Protein AF-A0A6U5EFV8-F1 (afdb_monomer_lite)

pLDDT: mean 75.98, std 18.88, range [32.81, 97.56]

Organism: NCBI:txid216773

Structure (mmCIF, N/CA/C/O backbone):
data_AF-A0A6U5EFV8-F1
#
_entry.id   AF-A0A6U5EFV8-F1
#
loop_
_atom_site.group_PDB
_atom_site.id
_atom_site.type_symbol
_atom_site.label_atom_id
_atom_site.label_alt_id
_atom_site.label_comp_id
_atom_site.label_asym_id
_atom_site.label_entity_id
_atom_site.label_seq_id
_atom_site.pdbx_PDB_ins_code
_atom_site.Cartn_x
_atom_site.Cartn_y
_atom_site.Cartn_z
_atom_site.occupancy
_atom_site.B_iso_or_equiv
_atom_site.auth_seq_id
_atom_site.auth_comp_id
_atom_site.auth_asym_id
_atom_site.auth_atom_id
_atom_site.pdbx_PDB_model_num
ATOM 1 N N . MET A 1 1 ? 5.619 -21.116 21.173 1.00 33.09 1 MET A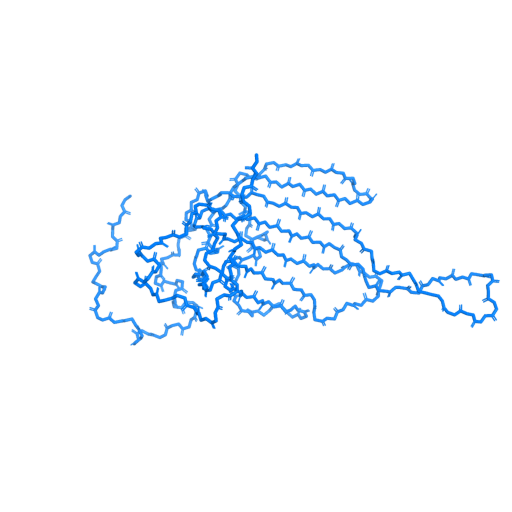 N 1
ATOM 2 C CA . MET A 1 1 ? 5.022 -22.194 20.357 1.00 33.09 1 MET A CA 1
ATOM 3 C C . MET A 1 1 ? 3.749 -21.614 19.759 1.00 33.09 1 MET A C 1
ATOM 5 O O . MET A 1 1 ? 2.784 -21.460 20.487 1.00 33.09 1 MET A O 1
ATOM 9 N N . PHE A 1 2 ? 3.786 -21.142 18.510 1.00 32.81 2 PHE A N 1
ATOM 10 C CA . PHE A 1 2 ? 2.617 -20.536 17.864 1.00 32.81 2 PHE A CA 1
ATOM 11 C C . PHE A 1 2 ? 1.781 -21.651 17.239 1.00 32.81 2 PHE A C 1
ATOM 13 O O . PHE A 1 2 ? 2.210 -22.288 16.276 1.00 32.81 2 PHE A O 1
ATOM 20 N N . THR A 1 3 ? 0.617 -21.931 17.814 1.00 34.28 3 THR A N 1
ATOM 21 C CA . THR A 1 3 ? -0.398 -22.784 17.198 1.00 34.28 3 THR A CA 1
ATOM 22 C C . THR A 1 3 ? -0.851 -22.114 15.907 1.00 34.28 3 THR A C 1
ATOM 24 O O . THR A 1 3 ? -1.510 -21.079 15.931 1.00 34.28 3 THR A O 1
ATOM 27 N N . ARG A 1 4 ? -0.477 -22.686 14.756 1.00 35.53 4 ARG A N 1
ATOM 28 C CA . ARG A 1 4 ? -1.094 -22.329 13.477 1.00 35.53 4 ARG A CA 1
ATOM 29 C C . ARG A 1 4 ? -2.556 -22.752 13.560 1.00 35.53 4 ARG A C 1
ATOM 31 O O . ARG A 1 4 ? -2.854 -23.937 13.437 1.00 35.53 4 ARG A O 1
ATOM 38 N N . HIS A 1 5 ? -3.456 -21.802 13.779 1.00 41.06 5 HIS A N 1
ATOM 39 C CA . HIS A 1 5 ? -4.860 -22.018 13.476 1.00 41.06 5 HIS A CA 1
ATOM 40 C C . HIS A 1 5 ? -4.947 -22.165 11.960 1.00 41.06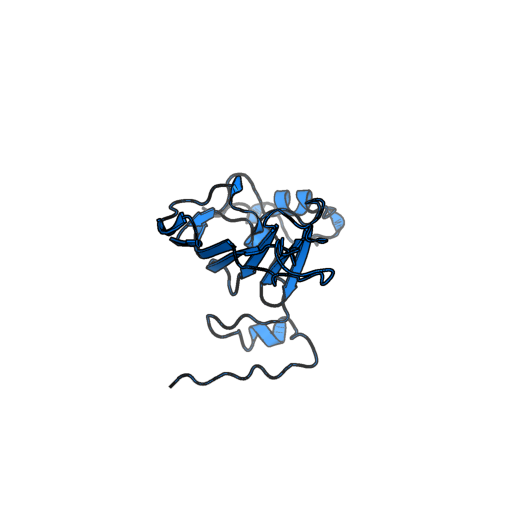 5 HIS A C 1
ATOM 42 O O . HIS A 1 5 ? -4.851 -21.193 11.217 1.00 41.06 5 HIS A O 1
ATOM 48 N N . SER A 1 6 ? -5.022 -23.406 11.484 1.00 44.69 6 SER A N 1
ATOM 49 C CA . SER A 1 6 ? -5.431 -23.659 10.115 1.00 44.69 6 SER A CA 1
ATOM 50 C C . SER A 1 6 ? -6.886 -23.220 10.029 1.00 44.69 6 SER A C 1
ATOM 52 O O . SER A 1 6 ? -7.779 -23.965 10.438 1.00 44.69 6 SER A O 1
ATOM 54 N N . GLU A 1 7 ? -7.145 -22.010 9.544 1.00 47.56 7 GLU A N 1
ATOM 55 C CA . GLU A 1 7 ? -8.461 -21.746 8.988 1.00 47.56 7 GLU A CA 1
ATOM 56 C C . GLU A 1 7 ? -8.624 -22.720 7.823 1.00 47.56 7 GLU A C 1
ATOM 58 O O . GLU A 1 7 ? -7.991 -22.603 6.772 1.00 47.56 7 GLU A O 1
ATOM 63 N N . ALA A 1 8 ? -9.400 -23.778 8.066 1.00 45.25 8 ALA A N 1
ATOM 64 C CA . ALA A 1 8 ? -9.843 -24.665 7.013 1.00 45.25 8 ALA A CA 1
ATOM 65 C C . ALA A 1 8 ? -10.495 -23.781 5.950 1.00 45.25 8 ALA A C 1
ATOM 67 O O . ALA A 1 8 ? -11.335 -22.952 6.299 1.00 45.25 8 ALA A O 1
ATOM 68 N N . LYS A 1 9 ? -10.100 -23.938 4.679 1.00 45.72 9 LYS A N 1
ATOM 69 C CA . LYS A 1 9 ? -10.820 -23.344 3.546 1.00 45.72 9 LYS A CA 1
ATOM 70 C C . LYS A 1 9 ? -12.289 -23.734 3.696 1.00 45.72 9 LYS A C 1
ATOM 72 O O . LYS A 1 9 ? -12.646 -24.880 3.428 1.00 45.72 9 LYS A O 1
ATOM 77 N N . ARG A 1 10 ? -13.111 -22.825 4.217 1.00 54.22 10 ARG A N 1
ATOM 78 C CA . ARG A 1 10 ? -14.531 -23.094 4.427 1.00 54.22 10 ARG A CA 1
ATOM 79 C C . ARG A 1 10 ? -15.209 -23.038 3.059 1.00 54.22 10 ARG A C 1
ATOM 81 O O . ARG A 1 10 ? -14.852 -22.172 2.260 1.00 54.22 10 ARG A O 1
ATOM 88 N N . PRO A 1 11 ? -16.129 -23.966 2.764 1.00 57.66 11 PRO A N 1
ATOM 89 C CA . PRO A 1 11 ? -16.814 -23.992 1.477 1.00 57.66 11 PRO A CA 1
ATOM 90 C C . PRO A 1 11 ? -17.760 -22.798 1.300 1.00 57.66 11 PRO A C 1
ATOM 92 O O . PRO A 1 11 ? -18.032 -22.418 0.166 1.00 57.66 11 PRO A O 1
ATOM 95 N N . GLU A 1 12 ? -18.226 -22.190 2.397 1.00 59.91 12 GLU A N 1
ATOM 96 C CA . GLU A 1 12 ? -19.224 -21.120 2.383 1.00 59.91 12 GLU A CA 1
ATOM 97 C C . GLU A 1 12 ? -18.903 -20.024 3.422 1.00 59.91 12 GLU A C 1
ATOM 99 O O . GLU A 1 12 ? -18.291 -20.323 4.458 1.00 59.91 12 GLU A O 1
ATOM 104 N N . PRO A 1 13 ? -19.305 -18.761 3.164 1.00 61.25 13 PRO A N 1
ATOM 105 C CA . PRO A 1 13 ? -19.260 -17.680 4.147 1.00 61.25 13 PRO A CA 1
ATOM 106 C C . PRO A 1 13 ? -20.074 -18.028 5.398 1.00 61.25 13 PRO A C 1
ATOM 108 O O . PRO A 1 13 ? -21.141 -18.632 5.298 1.00 61.25 13 PRO A O 1
ATOM 111 N N . LEU A 1 14 ? -19.616 -17.611 6.580 1.00 63.28 14 LEU A N 1
ATOM 112 C CA . LEU A 1 14 ? -20.444 -17.710 7.782 1.00 63.28 14 LEU A CA 1
ATOM 113 C C . LEU A 1 14 ? -21.629 -16.744 7.691 1.00 63.28 14 LEU A C 1
ATOM 115 O O . LEU A 1 14 ? -21.503 -15.619 7.203 1.00 63.28 14 LEU A O 1
ATOM 119 N N . THR A 1 15 ? -22.775 -17.173 8.214 1.00 62.81 15 THR A N 1
ATOM 120 C CA . THR A 1 15 ? -23.907 -16.276 8.447 1.00 62.81 15 THR A CA 1
ATOM 121 C C . THR A 1 15 ? -23.596 -15.311 9.589 1.00 62.81 15 THR A C 1
ATOM 123 O O . THR A 1 15 ? -22.719 -15.558 10.425 1.00 62.81 15 THR A O 1
ATOM 126 N N . SER A 1 16 ? -24.340 -14.206 9.653 1.00 58.12 16 SER A N 1
ATOM 127 C CA . SER A 1 16 ? -24.120 -13.176 10.667 1.00 58.12 16 SER A CA 1
ATOM 128 C C . SER A 1 16 ? -24.272 -13.682 12.100 1.00 58.12 16 SER A C 1
ATOM 130 O O . SER A 1 16 ? -23.497 -13.312 12.981 1.00 58.12 16 SER A O 1
ATOM 132 N N . GLU A 1 17 ? -25.242 -14.563 12.306 1.00 62.81 17 GLU A N 1
ATOM 133 C CA . GLU A 1 17 ? -25.573 -15.189 13.585 1.00 62.81 17 GLU A CA 1
ATOM 134 C C . GLU A 1 17 ? -24.495 -16.185 14.036 1.00 62.81 17 GLU A C 1
ATOM 136 O O . GLU A 1 17 ? -24.137 -16.223 15.214 1.00 62.81 17 GLU A O 1
ATOM 141 N N . ALA A 1 18 ? -23.929 -16.958 13.103 1.00 64.25 18 ALA A N 1
ATOM 142 C CA . ALA A 1 18 ? -22.898 -17.948 13.407 1.00 64.25 18 ALA A CA 1
ATOM 143 C C . ALA A 1 18 ? -21.571 -17.298 13.835 1.00 64.25 18 ALA A C 1
ATOM 145 O O . ALA A 1 18 ? -20.873 -17.828 14.699 1.00 64.25 18 ALA A O 1
ATOM 146 N N . GLU A 1 19 ? -21.235 -16.136 13.270 1.00 61.19 19 GLU A N 1
ATOM 147 C CA . GLU A 1 19 ? -20.078 -15.345 13.707 1.00 61.19 19 GLU A CA 1
ATOM 148 C C . GLU A 1 19 ? -20.307 -14.663 15.053 1.00 61.19 19 GLU A C 1
ATOM 150 O O . GLU A 1 19 ? -19.392 -14.627 15.867 1.00 61.19 19 GLU A O 1
ATOM 155 N N . ALA A 1 20 ? -21.516 -14.165 15.330 1.00 64.75 20 ALA A N 1
ATOM 156 C CA . ALA A 1 20 ? -21.827 -13.592 16.640 1.00 64.75 20 ALA A CA 1
ATOM 157 C C . ALA A 1 20 ? -21.705 -14.637 17.764 1.00 64.75 20 ALA A C 1
ATOM 159 O O . ALA A 1 20 ? -21.265 -14.318 18.867 1.00 64.75 20 ALA A O 1
ATOM 160 N N . ALA A 1 21 ? -22.047 -15.896 17.472 1.00 70.81 21 ALA A N 1
ATOM 161 C CA . ALA A 1 21 ? -21.907 -17.009 18.407 1.00 70.81 21 ALA A CA 1
ATOM 162 C C . ALA A 1 21 ? -20.446 -17.449 18.631 1.00 70.81 21 ALA A C 1
ATOM 164 O O . ALA A 1 21 ? -20.140 -18.055 19.658 1.00 70.81 21 ALA A O 1
ATOM 165 N N . SER A 1 22 ? -19.546 -17.168 17.685 1.00 67.06 22 SER A N 1
ATOM 166 C CA . SER A 1 22 ? -18.126 -17.521 17.767 1.00 67.06 22 SER A CA 1
ATOM 167 C C . SER A 1 22 ? -17.278 -16.471 17.042 1.00 67.06 22 SER A C 1
ATOM 169 O O . SER A 1 22 ? -16.795 -16.741 15.933 1.00 67.06 22 SER A O 1
ATOM 171 N N . PRO A 1 23 ? -17.090 -15.281 17.644 1.00 64.56 23 PRO A N 1
ATOM 172 C CA . PRO A 1 23 ? -16.361 -14.202 17.002 1.00 64.56 23 PRO A CA 1
ATOM 173 C C . PRO A 1 23 ? -14.912 -14.621 16.717 1.00 64.56 23 PRO A C 1
ATOM 175 O O . PRO A 1 23 ? -14.339 -15.424 17.465 1.00 64.56 23 PRO A O 1
ATOM 178 N N . PRO A 1 24 ? -14.307 -14.108 15.633 1.00 63.53 24 PRO A N 1
ATOM 179 C CA . PRO A 1 24 ? -12.884 -14.297 15.390 1.00 63.53 24 PRO A CA 1
ATOM 180 C C . PRO A 1 24 ? -12.057 -13.856 16.602 1.00 63.53 24 PRO A C 1
ATOM 182 O O . PRO A 1 24 ? -12.352 -12.845 17.239 1.00 63.53 24 PRO A O 1
ATOM 185 N N . ALA A 1 25 ? -10.996 -14.605 16.902 1.00 66.25 25 ALA A N 1
ATOM 186 C CA . ALA A 1 25 ? -9.987 -14.143 17.846 1.00 66.25 25 ALA A CA 1
ATOM 187 C C . ALA A 1 25 ? -9.315 -12.865 17.314 1.00 66.25 25 ALA A C 1
ATOM 189 O O . ALA A 1 25 ? -9.173 -12.699 16.102 1.00 66.25 25 ALA A O 1
ATOM 190 N N . GLU A 1 26 ? -8.877 -11.991 18.222 1.00 61.78 26 GLU A N 1
ATOM 191 C CA . GLU A 1 26 ? -8.149 -10.760 17.889 1.00 61.78 26 GLU A CA 1
ATOM 192 C C . GLU A 1 26 ? -6.995 -11.051 16.911 1.00 61.78 26 GLU A C 1
ATOM 194 O O . GLU A 1 26 ? -6.211 -11.986 17.113 1.00 61.78 26 GLU A O 1
ATOM 199 N N . GLY A 1 27 ? -6.912 -10.284 15.820 1.00 57.84 27 GLY A N 1
ATOM 200 C CA . GLY A 1 27 ? -5.914 -10.494 14.763 1.00 57.84 27 GLY A CA 1
ATOM 201 C C . GLY A 1 27 ? -6.175 -11.661 13.793 1.00 57.84 27 GLY A C 1
ATOM 202 O O . GLY A 1 27 ? -5.333 -11.910 12.927 1.00 57.84 27 GLY A O 1
ATOM 203 N N . ASN A 1 28 ? -7.310 -12.362 13.884 1.00 61.19 28 ASN A N 1
ATOM 204 C CA . ASN A 1 28 ? -7.729 -13.374 12.909 1.00 61.19 28 ASN A CA 1
ATOM 205 C C . ASN A 1 28 ? -8.980 -12.906 12.144 1.00 61.19 28 ASN A C 1
ATOM 207 O O . ASN A 1 28 ? -10.089 -13.266 12.535 1.00 61.19 28 ASN A O 1
ATOM 211 N N . PRO A 1 29 ? -8.851 -12.093 11.080 1.00 59.00 29 PRO A N 1
ATOM 212 C CA . PRO A 1 29 ? -10.015 -11.559 10.385 1.00 59.00 29 PRO A CA 1
ATOM 213 C C . PRO A 1 29 ? -10.869 -12.689 9.826 1.00 59.00 29 PRO A C 1
ATOM 215 O O . PRO A 1 29 ? -10.357 -13.618 9.203 1.00 59.00 29 PRO A O 1
ATOM 218 N N . THR A 1 30 ? -12.186 -12.589 9.981 1.00 58.12 30 THR A N 1
ATOM 219 C CA . THR A 1 30 ? -13.083 -13.536 9.324 1.00 58.12 30 THR A CA 1
ATOM 220 C C . THR A 1 30 ? -13.017 -13.291 7.822 1.00 58.12 30 THR A C 1
ATOM 222 O O . THR A 1 30 ? -13.570 -12.318 7.305 1.00 58.12 30 THR A O 1
ATOM 225 N N . PHE A 1 31 ? -12.298 -14.168 7.118 1.00 58.56 31 PHE A N 1
ATOM 226 C CA . PHE A 1 31 ? -11.846 -13.978 5.734 1.00 58.56 31 PHE A CA 1
ATOM 227 C C . PHE A 1 31 ? -12.980 -13.740 4.719 1.00 58.56 31 PHE A C 1
ATOM 229 O O . PHE A 1 31 ? -12.737 -13.337 3.584 1.00 58.56 31 PHE A O 1
ATOM 236 N N . PHE A 1 32 ? -14.231 -13.976 5.114 1.00 59.75 32 PHE A N 1
ATOM 237 C CA . PHE A 1 32 ? -15.395 -13.915 4.239 1.00 59.75 32 PHE A CA 1
ATOM 238 C C . PHE A 1 32 ? -16.186 -12.607 4.316 1.00 59.75 32 PHE A C 1
ATOM 240 O O . PHE A 1 32 ? -16.923 -12.318 3.372 1.00 59.75 32 PHE A O 1
ATOM 247 N N . ARG A 1 33 ? -16.044 -11.787 5.370 1.00 66.12 33 ARG A N 1
ATOM 248 C CA . ARG A 1 33 ? -16.797 -10.527 5.442 1.00 66.12 33 ARG A CA 1
ATOM 249 C C . ARG A 1 33 ? -16.050 -9.373 4.780 1.00 66.12 33 ARG A C 1
ATOM 251 O O . ARG A 1 33 ? -14.866 -9.164 5.063 1.00 66.12 33 ARG A O 1
ATOM 258 N N . PRO A 1 34 ? -16.722 -8.596 3.915 1.00 73.31 34 PRO A N 1
ATOM 259 C CA . PRO A 1 34 ? -16.181 -7.330 3.464 1.00 73.31 34 PRO A CA 1
ATOM 260 C C . PRO A 1 34 ? -16.183 -6.335 4.628 1.00 73.31 34 PRO A C 1
ATOM 262 O O . PRO A 1 34 ? -17.125 -6.278 5.417 1.00 73.31 34 PRO A O 1
ATOM 265 N N . VAL A 1 35 ? -15.142 -5.514 4.701 1.00 80.56 35 VAL A N 1
ATOM 266 C CA . VAL A 1 35 ? -15.113 -4.366 5.611 1.00 80.56 35 VAL A CA 1
ATOM 267 C C . VAL A 1 35 ? -15.939 -3.230 4.998 1.00 80.56 35 VAL A C 1
ATOM 269 O O . VAL A 1 35 ? -15.661 -2.847 3.851 1.00 80.56 35 VAL A O 1
ATOM 272 N N . PRO A 1 36 ? -16.922 -2.665 5.729 1.00 80.56 36 PRO A N 1
ATOM 273 C CA . PRO A 1 36 ? -17.732 -1.558 5.244 1.00 80.56 36 PRO A CA 1
ATOM 274 C C . PRO A 1 36 ? -16.882 -0.365 4.789 1.00 80.56 36 PRO A C 1
ATOM 276 O O . PRO A 1 36 ? -15.894 -0.035 5.449 1.00 80.56 36 PRO A O 1
ATOM 279 N N . PRO A 1 37 ? -17.252 0.342 3.704 1.00 79.88 37 PRO A N 1
ATOM 280 C CA . PRO A 1 37 ? -16.400 1.386 3.143 1.00 79.88 37 PRO A CA 1
ATOM 281 C C . PRO A 1 37 ? -16.005 2.509 4.120 1.00 79.88 37 PRO A C 1
ATOM 283 O O . PRO A 1 37 ? -14.900 3.027 3.994 1.00 79.88 37 PRO A O 1
ATOM 286 N N . PHE A 1 38 ? -16.839 2.841 5.112 1.00 81.75 38 PHE A N 1
ATOM 287 C CA . PHE A 1 38 ? -16.559 3.903 6.089 1.00 81.75 38 PHE A CA 1
ATOM 288 C C . PHE A 1 38 ? -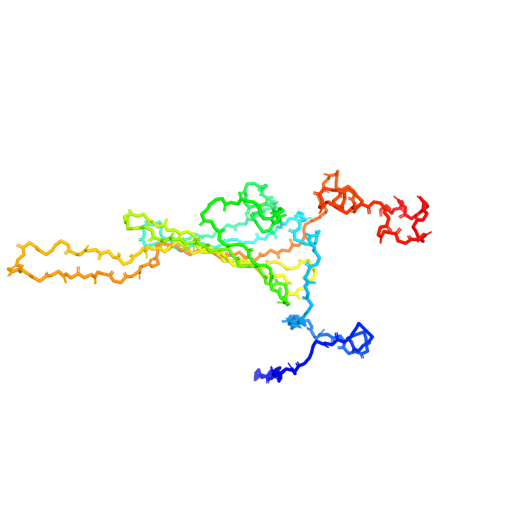15.465 3.528 7.094 1.00 81.75 38 PHE A C 1
ATOM 290 O O . PHE A 1 38 ? -14.778 4.408 7.594 1.00 81.75 38 PHE A O 1
ATOM 297 N N . GLN A 1 39 ? -15.247 2.239 7.377 1.00 85.56 39 GLN A N 1
ATOM 298 C CA . GLN A 1 39 ? -14.173 1.817 8.287 1.00 85.56 39 GLN A CA 1
ATOM 299 C C . GLN A 1 39 ? -12.781 2.027 7.680 1.00 85.56 39 GLN A C 1
ATOM 301 O O . GLN A 1 39 ? -11.801 2.152 8.406 1.00 85.56 39 GLN A O 1
ATOM 306 N N . TRP A 1 40 ? -12.690 2.131 6.353 1.00 87.44 40 TRP A N 1
ATOM 307 C CA . TRP A 1 40 ? -11.454 2.499 5.662 1.00 87.44 40 TRP A CA 1
ATOM 308 C C . TRP A 1 40 ? -11.150 4.000 5.759 1.00 87.44 40 TRP A C 1
ATOM 310 O O . TRP A 1 40 ? -9.999 4.409 5.597 1.00 87.44 40 TRP A O 1
ATOM 320 N N . HIS A 1 41 ? -12.172 4.820 6.005 1.00 88.31 41 HIS A N 1
ATOM 321 C CA . HIS A 1 41 ? -12.119 6.275 5.944 1.00 88.31 41 HIS A CA 1
ATOM 322 C C . HIS A 1 41 ? -12.243 6.865 7.357 1.00 88.31 41 HIS A C 1
ATOM 324 O O . HIS A 1 41 ? -13.320 7.239 7.808 1.00 88.31 41 HIS A O 1
ATOM 330 N N . LYS A 1 42 ? -11.114 6.889 8.071 1.00 91.06 42 LYS A N 1
ATOM 331 C CA . LYS A 1 42 ? -10.955 7.375 9.452 1.00 91.06 42 LYS A CA 1
ATOM 332 C C . LYS A 1 42 ? -9.686 8.223 9.548 1.00 91.06 42 LYS A C 1
ATOM 334 O O . LYS A 1 42 ? -8.852 8.168 8.641 1.00 91.06 42 LYS A O 1
ATOM 339 N N . LYS A 1 43 ? -9.501 8.951 10.651 1.00 92.94 43 LYS A N 1
ATOM 340 C CA . LYS A 1 43 ? -8.196 9.531 10.999 1.00 92.94 43 LYS A CA 1
ATOM 341 C C . LYS A 1 43 ? -7.294 8.414 11.517 1.00 92.94 43 LYS A C 1
ATOM 343 O O . LYS A 1 43 ? -7.706 7.614 12.358 1.00 92.94 43 LYS A O 1
ATOM 348 N N . TRP A 1 44 ? -6.063 8.355 11.025 1.00 95.56 44 TRP A N 1
ATOM 349 C CA . TRP A 1 44 ? -5.109 7.283 11.322 1.00 95.56 44 TRP A CA 1
ATOM 350 C C . TRP A 1 44 ? -3.798 7.867 11.838 1.00 95.56 44 TRP A C 1
ATOM 352 O O . TRP A 1 44 ? -3.336 8.879 11.319 1.00 95.56 44 TRP A O 1
ATOM 362 N N . SER A 1 45 ? -3.180 7.205 12.812 1.00 96.94 45 SER A N 1
ATOM 363 C CA . SER A 1 45 ? -1.867 7.564 13.358 1.00 96.94 45 SER A CA 1
ATOM 364 C C . SER A 1 45 ? -1.029 6.318 13.612 1.00 96.94 45 SER A C 1
ATOM 366 O O . SER A 1 45 ? -1.566 5.222 13.781 1.00 96.94 45 SER A O 1
ATOM 368 N N . GLY A 1 46 ? 0.296 6.439 13.624 1.00 97.12 46 GLY A N 1
ATOM 369 C CA . GLY A 1 46 ? 1.179 5.295 13.853 1.00 97.12 46 GLY A CA 1
ATOM 370 C C . GLY A 1 46 ? 2.567 5.486 13.274 1.00 97.12 46 GLY A C 1
ATOM 371 O O . GLY A 1 46 ? 3.151 6.559 13.405 1.00 97.12 46 GLY A O 1
ATOM 372 N N . THR A 1 47 ? 3.126 4.435 12.687 1.00 97.56 47 THR A N 1
ATOM 373 C CA . THR A 1 47 ? 4.503 4.442 12.188 1.00 97.56 47 THR A CA 1
ATOM 374 C C . THR A 1 47 ? 4.574 3.975 10.747 1.00 97.56 47 THR A C 1
ATOM 376 O O . THR A 1 47 ? 3.804 3.122 10.304 1.00 97.56 47 THR A O 1
ATOM 379 N N . SER A 1 48 ? 5.528 4.551 10.028 1.00 97.19 48 SER A N 1
ATOM 380 C CA . SER A 1 48 ? 5.857 4.208 8.653 1.00 97.19 48 SER A CA 1
ATOM 381 C C . SER A 1 48 ? 7.337 3.880 8.571 1.00 97.19 48 SER A C 1
ATOM 383 O O . SER A 1 48 ? 8.167 4.548 9.196 1.00 97.19 48 SER A O 1
ATOM 385 N N . TRP A 1 49 ? 7.654 2.858 7.791 1.00 97.12 49 TRP A N 1
ATOM 386 C CA . TRP A 1 49 ? 9.008 2.456 7.454 1.00 97.12 49 TRP A CA 1
ATOM 387 C C . TRP A 1 49 ? 9.121 2.337 5.947 1.00 97.12 49 TRP A C 1
ATOM 389 O O . TRP A 1 49 ? 8.232 1.799 5.299 1.00 97.12 49 TRP A O 1
ATOM 399 N N . THR A 1 50 ? 10.216 2.823 5.381 1.00 95.44 50 THR A N 1
ATOM 400 C CA . THR A 1 50 ? 10.527 2.662 3.965 1.00 95.44 50 THR A CA 1
ATOM 401 C C . THR A 1 50 ? 11.923 2.094 3.795 1.00 95.44 50 THR A C 1
ATOM 403 O O . THR A 1 50 ? 12.837 2.448 4.538 1.00 95.44 50 THR A O 1
ATOM 406 N N . TRP A 1 51 ? 12.063 1.232 2.802 1.00 95.38 51 TRP A N 1
ATOM 407 C CA . TRP A 1 51 ? 13.310 0.704 2.279 1.00 95.38 51 TRP A CA 1
ATOM 408 C C . TRP A 1 51 ? 13.398 1.071 0.796 1.00 95.38 51 TRP A C 1
ATOM 410 O O . TRP A 1 51 ? 12.400 1.028 0.070 1.00 95.38 51 TRP A O 1
ATOM 420 N N . GLY A 1 52 ? 14.598 1.395 0.326 1.00 92.62 52 GLY A N 1
ATOM 421 C CA . GLY A 1 52 ? 14.868 1.568 -1.096 1.00 92.62 52 GLY A CA 1
ATOM 422 C C . GLY A 1 52 ? 16.366 1.513 -1.396 1.00 92.62 52 GLY A C 1
ATOM 423 O O . GLY A 1 52 ? 17.160 2.021 -0.601 1.00 92.62 52 GLY A O 1
ATOM 424 N N . PRO A 1 53 ? 16.776 0.955 -2.548 1.00 85.94 53 PRO A N 1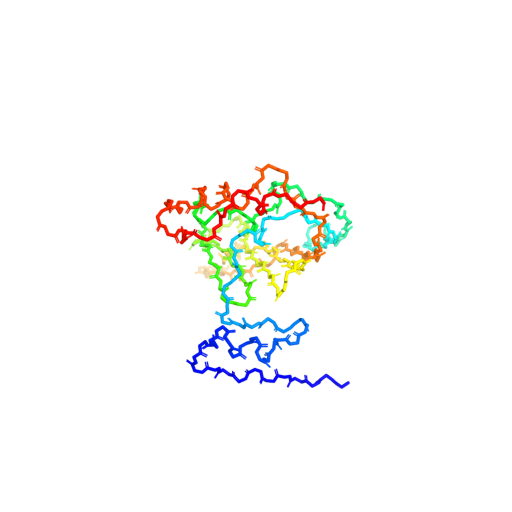
ATOM 425 C CA . PRO A 1 53 ? 18.181 0.774 -2.899 1.00 85.94 53 PRO A CA 1
ATOM 426 C C . PRO A 1 53 ? 18.937 2.106 -3.014 1.00 85.94 53 PRO A C 1
ATOM 428 O O . PRO A 1 53 ? 20.120 2.162 -2.695 1.00 85.94 53 PRO A O 1
ATOM 431 N N . THR A 1 54 ? 18.258 3.188 -3.412 1.00 80.38 54 THR A N 1
ATOM 432 C CA . THR A 1 54 ? 18.868 4.522 -3.558 1.00 80.38 54 THR A CA 1
ATOM 433 C C . THR A 1 54 ? 18.702 5.393 -2.311 1.00 80.38 54 THR A C 1
ATOM 435 O O . THR A 1 54 ? 19.601 6.148 -1.951 1.00 80.38 54 THR A O 1
ATOM 438 N N . SER A 1 55 ? 17.542 5.333 -1.650 1.00 79.06 55 SER A N 1
ATOM 439 C CA . SER A 1 55 ? 17.190 6.230 -0.538 1.00 79.06 55 SER A CA 1
ATOM 440 C C . SER A 1 55 ? 17.572 5.705 0.848 1.00 79.06 55 SER A C 1
ATOM 442 O O . SER A 1 55 ? 17.555 6.496 1.802 1.00 79.06 55 SER A O 1
ATOM 444 N N . GLY A 1 56 ? 17.894 4.410 0.946 1.00 89.25 56 GLY A N 1
ATOM 445 C CA . GLY A 1 56 ? 18.141 3.688 2.191 1.00 89.25 56 GLY A CA 1
ATOM 446 C C . GLY A 1 56 ? 16.885 3.499 3.044 1.00 89.25 56 GLY A C 1
ATOM 447 O O . GLY A 1 56 ? 15.770 3.823 2.621 1.00 89.25 56 GLY A O 1
ATOM 448 N N . ASP A 1 57 ? 17.104 3.003 4.261 1.00 94.62 57 ASP A N 1
ATOM 449 C CA . ASP A 1 57 ? 16.054 2.723 5.239 1.00 94.62 57 ASP A CA 1
ATOM 450 C C . ASP A 1 57 ? 15.693 3.981 6.023 1.00 94.62 57 ASP A C 1
ATOM 452 O O . ASP A 1 57 ? 16.569 4.677 6.546 1.00 94.62 57 ASP A O 1
ATOM 456 N N . ARG A 1 58 ? 14.398 4.283 6.128 1.00 94.69 58 ARG A N 1
ATOM 457 C CA . ARG A 1 58 ? 13.898 5.413 6.925 1.00 94.69 58 ARG A CA 1
ATOM 458 C C . ARG A 1 58 ? 12.641 5.013 7.676 1.00 94.69 58 ARG A C 1
ATOM 460 O O . ARG A 1 58 ? 11.798 4.309 7.133 1.00 94.69 58 ARG A O 1
ATOM 467 N N . GLY A 1 59 ? 12.499 5.505 8.900 1.00 95.81 59 GLY A N 1
ATOM 468 C CA . GLY A 1 59 ? 11.300 5.330 9.712 1.00 95.81 59 GLY A CA 1
ATOM 469 C C . GLY A 1 59 ? 10.848 6.662 10.295 1.00 95.81 59 GLY A C 1
ATOM 470 O O . GLY A 1 59 ? 11.685 7.502 10.631 1.00 95.81 59 GLY A O 1
ATOM 471 N N . TRP A 1 60 ? 9.539 6.870 10.399 1.00 96.62 60 TRP A N 1
ATOM 472 C CA . TRP A 1 60 ? 8.964 8.060 11.026 1.00 96.62 60 TRP A CA 1
ATOM 473 C C . TRP A 1 60 ? 7.620 7.752 11.688 1.00 96.62 60 TRP A C 1
ATOM 475 O O . TRP A 1 60 ? 6.932 6.787 11.345 1.00 96.62 60 TRP A O 1
ATOM 485 N N . SER A 1 61 ? 7.256 8.577 12.667 1.00 97.06 61 SER A N 1
ATOM 486 C CA . SER A 1 61 ? 5.921 8.588 13.258 1.00 97.06 61 SER A CA 1
ATOM 487 C C . SER A 1 61 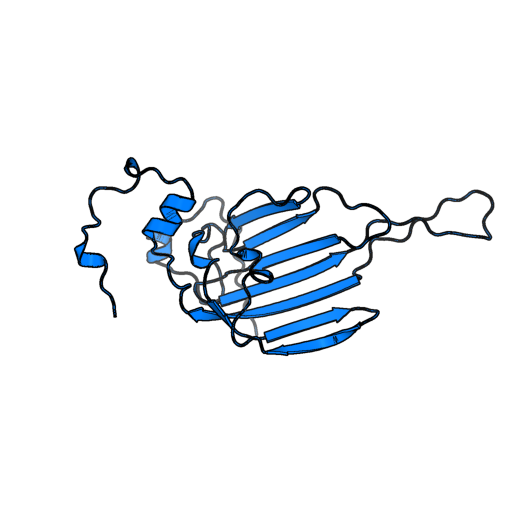? 4.994 9.487 12.448 1.00 97.06 61 SER A C 1
ATOM 489 O O . SER A 1 61 ? 5.390 10.562 12.004 1.00 97.06 61 SER A O 1
ATOM 491 N N . VAL A 1 62 ? 3.751 9.054 12.296 1.00 96.38 62 VAL A N 1
ATOM 492 C CA . VAL A 1 62 ? 2.660 9.808 11.682 1.00 96.38 62 VAL A CA 1
ATOM 493 C C . VAL A 1 62 ? 1.656 10.111 12.785 1.00 96.38 62 VAL A C 1
ATOM 495 O O . VAL A 1 62 ? 1.031 9.193 13.320 1.00 96.38 62 VAL A O 1
ATOM 498 N N . GLU A 1 63 ? 1.537 11.381 13.159 1.00 94.56 63 GLU A N 1
ATOM 499 C CA . GLU A 1 63 ? 0.589 11.821 14.192 1.00 94.56 63 GLU A CA 1
ATOM 500 C C . GLU A 1 63 ? -0.847 11.799 13.673 1.00 94.56 63 GLU A C 1
ATOM 502 O O . GLU A 1 63 ? -1.739 11.295 14.349 1.00 94.56 63 GLU A O 1
ATOM 507 N N . GLU A 1 64 ? -1.046 12.259 12.442 1.00 94.00 64 GLU A N 1
ATOM 508 C CA . GLU A 1 64 ? -2.297 12.159 11.703 1.00 94.00 64 GLU A CA 1
ATOM 509 C C . GLU A 1 64 ? -1.963 11.992 10.220 1.00 94.00 64 GLU A C 1
ATOM 511 O O . GLU A 1 64 ? -1.137 12.718 9.667 1.00 94.00 64 GLU A O 1
ATOM 516 N N . MET A 1 65 ? -2.545 10.980 9.584 1.00 93.50 65 MET A N 1
ATOM 517 C CA . MET A 1 65 ? -2.320 10.714 8.171 1.00 93.50 65 MET A CA 1
ATOM 518 C C . MET A 1 65 ? -3.040 11.743 7.304 1.00 93.50 65 MET A C 1
ATOM 520 O O . MET A 1 65 ? -4.253 11.915 7.403 1.00 93.50 65 MET A O 1
ATOM 524 N N . GLU A 1 66 ? -2.286 12.349 6.395 1.00 90.00 66 GLU A N 1
ATOM 525 C CA . GLU A 1 66 ? -2.810 13.281 5.405 1.00 90.00 66 GLU A CA 1
ATOM 526 C C . GLU A 1 66 ? -3.726 12.583 4.387 1.00 90.00 66 GLU A C 1
ATOM 528 O O . GLU A 1 66 ? -3.528 11.422 4.014 1.00 90.00 66 GLU A O 1
ATOM 533 N N . GLU A 1 67 ? -4.709 13.318 3.868 1.00 84.75 67 GLU A N 1
ATOM 534 C CA . GLU A 1 67 ? -5.671 12.813 2.880 1.00 84.75 67 GLU A CA 1
ATOM 535 C C . GLU A 1 67 ? -4.994 12.313 1.589 1.00 84.75 67 GLU A C 1
ATOM 537 O O . GLU A 1 67 ? -5.390 11.295 1.006 1.00 84.75 67 GLU A O 1
ATOM 542 N N . ALA A 1 68 ? -3.921 12.989 1.163 1.00 85.00 68 ALA A N 1
ATOM 543 C CA . ALA A 1 68 ? -3.130 12.597 -0.002 1.00 85.00 68 ALA A CA 1
ATOM 544 C C . ALA A 1 68 ? -2.521 11.190 0.156 1.00 85.00 68 ALA A C 1
ATOM 546 O O . ALA A 1 68 ? -2.480 10.428 -0.814 1.00 85.00 68 ALA A O 1
ATOM 547 N N . ASP A 1 69 ? -2.154 10.817 1.384 1.00 88.88 69 ASP A N 1
ATOM 548 C CA . ASP A 1 69 ? -1.592 9.514 1.742 1.00 88.88 69 ASP A CA 1
ATOM 549 C C . ASP A 1 69 ? -2.676 8.463 2.042 1.00 88.88 69 ASP A C 1
ATOM 551 O O . ASP A 1 69 ? -2.385 7.264 2.057 1.00 88.88 69 ASP A O 1
ATOM 555 N N . ALA A 1 70 ? -3.938 8.860 2.236 1.00 89.81 70 ALA A N 1
ATOM 556 C CA . ALA A 1 70 ? -5.059 7.990 2.607 1.00 89.81 70 ALA A CA 1
ATOM 557 C C . ALA A 1 70 ? -5.701 7.249 1.410 1.00 89.81 70 ALA A C 1
ATOM 559 O O . ALA A 1 70 ? -6.926 7.147 1.288 1.00 89.81 70 ALA A O 1
ATOM 560 N N . TRP A 1 71 ? -4.884 6.693 0.511 1.00 90.50 71 TRP A N 1
ATOM 561 C CA . TRP A 1 71 ? -5.338 6.007 -0.711 1.00 90.50 71 TRP A CA 1
ATOM 562 C C . TRP A 1 71 ? -6.270 4.808 -0.463 1.00 90.50 71 TRP A C 1
ATOM 564 O O . TRP A 1 71 ? -7.057 4.451 -1.343 1.00 90.50 71 TRP A O 1
ATOM 574 N N . HIS A 1 72 ? -6.224 4.200 0.725 1.00 90.31 72 HIS A N 1
ATOM 575 C CA . HIS A 1 72 ? -7.069 3.066 1.121 1.00 90.31 72 HIS A CA 1
ATOM 576 C C . HIS A 1 72 ? -8.526 3.462 1.401 1.00 90.31 72 HIS A C 1
ATOM 578 O O . HIS A 1 72 ? -9.441 2.650 1.223 1.00 90.31 72 HIS A O 1
ATOM 584 N N . GLY A 1 73 ? -8.737 4.710 1.824 1.00 87.06 73 GLY A N 1
ATOM 585 C CA . GLY A 1 73 ? -10.044 5.257 2.185 1.00 87.06 73 GLY A CA 1
ATOM 586 C C . GLY A 1 73 ? -10.834 5.833 1.009 1.00 87.06 73 GLY A C 1
ATOM 587 O O . GLY A 1 73 ? -12.008 6.144 1.178 1.00 87.06 73 GLY A O 1
ATOM 588 N N . ARG A 1 74 ? -10.222 5.970 -0.174 1.00 82.88 74 ARG A N 1
ATOM 589 C CA . ARG A 1 74 ? -10.862 6.568 -1.358 1.00 82.88 74 ARG A CA 1
ATOM 590 C C . ARG A 1 74 ? -12.030 5.709 -1.862 1.00 82.88 74 ARG A C 1
ATOM 592 O O . ARG A 1 74 ? -12.010 4.480 -1.737 1.00 82.88 74 ARG A O 1
ATOM 599 N N . ALA A 1 75 ? -13.046 6.364 -2.430 1.00 69.06 75 ALA A N 1
ATOM 600 C CA . ALA A 1 75 ? -14.176 5.690 -3.067 1.00 69.06 75 ALA A CA 1
ATOM 601 C C . ALA A 1 75 ? -13.702 4.762 -4.208 1.00 69.06 75 ALA A C 1
ATOM 603 O O . ALA A 1 75 ? -12.618 4.929 -4.769 1.00 69.06 75 ALA A O 1
ATOM 604 N N . ARG A 1 76 ? -14.483 3.712 -4.486 1.00 63.94 76 ARG A N 1
ATOM 605 C CA . ARG A 1 76 ? -14.127 2.652 -5.442 1.00 63.94 76 ARG A CA 1
ATOM 606 C C . ARG A 1 76 ? -14.321 3.157 -6.879 1.00 63.94 76 ARG A C 1
ATOM 608 O O . ARG A 1 76 ? -15.400 3.645 -7.175 1.00 63.94 76 ARG A O 1
ATOM 615 N N . GLY A 1 77 ? -13.321 2.958 -7.749 1.00 58.22 77 GLY A N 1
ATOM 616 C CA . GLY A 1 77 ? -13.269 3.620 -9.067 1.00 58.22 77 GLY A CA 1
ATOM 617 C C . GLY A 1 77 ? -12.933 5.103 -8.860 1.00 58.22 77 GLY A C 1
ATOM 618 O O . GLY A 1 77 ? -13.459 5.734 -7.963 1.00 58.22 77 GLY A O 1
ATOM 619 N N . ASP A 1 78 ? -11.964 5.744 -9.491 1.00 56.53 78 ASP A N 1
ATOM 620 C CA . ASP A 1 78 ? -11.481 5.625 -10.852 1.00 56.53 78 ASP A CA 1
ATOM 621 C C . ASP A 1 78 ? -10.047 6.165 -10.879 1.00 56.53 78 ASP A C 1
ATOM 623 O O . ASP A 1 78 ? -9.786 7.283 -11.317 1.00 56.53 78 ASP A O 1
ATOM 627 N N . ILE A 1 79 ? -9.089 5.394 -10.359 1.00 72.69 79 ILE A N 1
ATOM 628 C CA . ILE A 1 79 ? -7.691 5.676 -10.691 1.00 72.69 79 ILE A CA 1
ATOM 629 C C . ILE A 1 79 ? -7.442 4.982 -12.024 1.00 72.69 79 ILE A C 1
ATOM 631 O O . ILE A 1 79 ? -7.370 3.750 -12.098 1.00 72.69 79 ILE A O 1
ATOM 635 N N . GLU A 1 80 ? -7.399 5.780 -13.090 1.00 83.56 80 GLU A N 1
ATOM 636 C CA . GLU A 1 80 ? -7.067 5.300 -14.425 1.00 83.56 80 GLU A CA 1
ATOM 637 C C . GLU A 1 80 ? -5.768 4.482 -14.373 1.00 83.56 80 GLU A C 1
ATOM 639 O O . GLU A 1 80 ? -4.828 4.814 -13.655 1.00 83.56 80 GLU A O 1
ATOM 644 N N . GLY A 1 81 ? -5.743 3.348 -15.074 1.00 87.12 81 GLY A N 1
ATOM 645 C CA . GLY A 1 81 ? -4.571 2.471 -15.078 1.00 87.12 81 GLY A CA 1
ATOM 646 C C . GLY A 1 81 ? -4.369 1.601 -13.830 1.00 87.12 81 GLY A C 1
ATOM 647 O O . GLY A 1 81 ? -3.454 0.785 -13.850 1.00 87.12 81 GLY A O 1
ATOM 648 N N . ILE A 1 82 ? -5.229 1.661 -12.802 1.00 90.94 82 ILE A N 1
ATOM 649 C CA . ILE A 1 82 ? -5.132 0.815 -11.594 1.00 90.94 82 ILE A CA 1
ATOM 650 C C . ILE A 1 82 ? -6.347 -0.120 -11.457 1.00 90.94 82 ILE A C 1
ATOM 652 O O . ILE A 1 82 ? -7.501 0.278 -11.628 1.00 90.94 82 ILE A O 1
ATOM 656 N N . TRP A 1 83 ? -6.105 -1.388 -11.126 1.00 90.69 83 TRP A N 1
ATOM 657 C CA . TRP A 1 83 ? -7.111 -2.299 -10.580 1.00 90.69 83 TRP A CA 1
ATOM 658 C C . TRP A 1 83 ? -7.234 -2.074 -9.076 1.00 90.69 83 TRP A C 1
ATOM 660 O O . TRP A 1 83 ? -6.235 -2.160 -8.373 1.00 90.69 83 TRP A O 1
ATOM 670 N N . SER A 1 84 ? -8.447 -1.828 -8.575 1.00 90.25 84 SER A N 1
ATOM 671 C CA . SER A 1 84 ? -8.727 -1.638 -7.145 1.00 90.25 84 SER A CA 1
ATOM 672 C C . SER A 1 84 ? -9.796 -2.625 -6.678 1.00 90.25 84 SER A C 1
ATOM 674 O O . SER A 1 84 ? -10.950 -2.580 -7.121 1.00 90.25 84 SER A O 1
ATOM 676 N N . MET A 1 85 ? -9.415 -3.542 -5.792 1.00 87.62 85 MET A N 1
ATOM 677 C CA . MET A 1 85 ? -10.265 -4.641 -5.343 1.00 87.62 85 MET A CA 1
ATOM 678 C C . MET A 1 85 ? -10.257 -4.754 -3.822 1.00 87.62 85 MET A C 1
ATOM 680 O O . MET A 1 85 ? -9.211 -4.954 -3.210 1.00 87.62 85 MET A O 1
ATOM 684 N N . ARG A 1 86 ? -11.446 -4.669 -3.216 1.00 86.06 86 ARG A N 1
ATOM 685 C CA . ARG A 1 86 ? -11.669 -5.041 -1.817 1.00 86.06 86 ARG A CA 1
ATOM 686 C C . ARG A 1 86 ? -12.093 -6.501 -1.758 1.00 86.06 86 ARG A C 1
ATOM 688 O O . ARG A 1 86 ? -13.034 -6.898 -2.443 1.00 86.06 86 ARG A O 1
ATOM 695 N N . LEU A 1 87 ? -11.372 -7.271 -0.966 1.00 85.38 87 LEU A N 1
ATOM 696 C CA . LEU A 1 87 ? -11.591 -8.681 -0.694 1.00 85.38 87 LEU A CA 1
ATOM 697 C C . LEU A 1 87 ? -12.166 -8.838 0.720 1.00 85.38 87 LEU A C 1
ATOM 699 O O . LEU A 1 87 ? -12.123 -7.912 1.537 1.00 85.38 87 LEU A O 1
ATOM 703 N N . GLY A 1 88 ? -12.709 -10.020 1.007 1.00 82.00 88 GLY A N 1
ATOM 704 C CA . GLY A 1 88 ? -13.093 -10.381 2.368 1.00 82.00 88 GLY A CA 1
ATOM 705 C C . GLY A 1 88 ? -11.896 -10.370 3.328 1.00 82.00 88 GLY A C 1
ATOM 706 O O . GLY A 1 88 ? -10.737 -10.361 2.903 1.00 82.00 88 GLY A O 1
ATOM 707 N N . GLY A 1 89 ? -12.177 -10.306 4.630 1.00 81.50 89 GLY A N 1
ATOM 708 C CA . GLY A 1 89 ? -11.142 -10.225 5.665 1.00 81.50 89 GLY A CA 1
ATOM 709 C C . GLY A 1 89 ? -10.443 -8.865 5.734 1.00 81.50 89 GLY A C 1
ATOM 710 O O . GLY A 1 89 ? -9.326 -8.768 6.242 1.00 81.50 89 GLY A O 1
ATOM 711 N N . GLY A 1 90 ? -11.082 -7.827 5.184 1.00 87.44 90 GLY A N 1
ATOM 712 C CA . GLY A 1 90 ? -10.583 -6.458 5.236 1.00 87.44 90 GLY A CA 1
ATOM 713 C C . GLY A 1 90 ? -9.335 -6.224 4.406 1.00 87.44 90 GLY A C 1
ATOM 714 O O . GLY A 1 90 ? -8.483 -5.443 4.804 1.00 87.44 90 GLY A O 1
ATOM 715 N N . VAL A 1 91 ? -9.192 -6.891 3.262 1.00 90.69 91 VAL A N 1
ATOM 716 C CA . VAL A 1 91 ? -8.043 -6.691 2.371 1.00 90.69 91 VAL A CA 1
ATOM 717 C C . VAL A 1 91 ? -8.436 -5.776 1.213 1.00 90.69 91 VAL A C 1
ATOM 719 O O . VAL A 1 91 ? -9.453 -5.982 0.557 1.00 90.69 91 VAL A O 1
ATOM 722 N N . LEU A 1 92 ? -7.616 -4.772 0.929 1.00 92.00 92 LEU A N 1
ATOM 723 C CA . LEU A 1 92 ? -7.681 -3.938 -0.266 1.00 92.00 92 LEU A CA 1
ATOM 724 C C . LEU A 1 92 ? -6.392 -4.136 -1.055 1.00 92.00 92 LEU A C 1
ATOM 726 O O . LEU A 1 92 ? -5.302 -3.957 -0.519 1.00 92.00 92 LEU A O 1
ATOM 730 N N . VAL A 1 93 ? -6.528 -4.447 -2.338 1.00 93.19 93 VAL A N 1
ATOM 731 C CA . VAL A 1 93 ? -5.419 -4.556 -3.285 1.00 93.19 93 VAL A CA 1
ATOM 732 C C . VAL A 1 93 ? -5.594 -3.488 -4.355 1.00 93.19 93 VAL A C 1
ATOM 734 O O . VAL A 1 93 ? -6.655 -3.412 -4.981 1.00 93.19 93 VAL A O 1
ATOM 737 N N . GLN A 1 94 ? -4.562 -2.673 -4.567 1.00 93.62 94 GLN A N 1
ATOM 738 C CA . GLN A 1 94 ? -4.472 -1.759 -5.702 1.00 93.62 94 GLN A CA 1
ATOM 739 C C . GLN A 1 94 ? -3.202 -2.060 -6.492 1.00 93.62 94 GLN A C 1
ATOM 741 O O . GLN A 1 94 ? -2.105 -2.005 -5.941 1.00 93.62 94 GLN A O 1
ATOM 746 N N . VAL A 1 95 ? -3.345 -2.399 -7.769 1.00 93.44 95 VAL A N 1
ATOM 747 C CA . VAL A 1 95 ? -2.212 -2.766 -8.631 1.00 93.44 95 VAL A CA 1
ATOM 748 C C . VAL A 1 95 ? -2.357 -2.160 -10.023 1.00 93.44 95 VAL A C 1
ATOM 750 O O . VAL A 1 95 ? -3.487 -1.982 -10.482 1.00 93.44 95 VAL A O 1
ATOM 753 N N . PRO A 1 96 ? -1.255 -1.872 -10.729 1.00 93.19 96 PRO A N 1
ATOM 754 C CA . PRO A 1 96 ? -1.307 -1.399 -12.106 1.00 93.19 96 PRO A CA 1
ATOM 755 C C .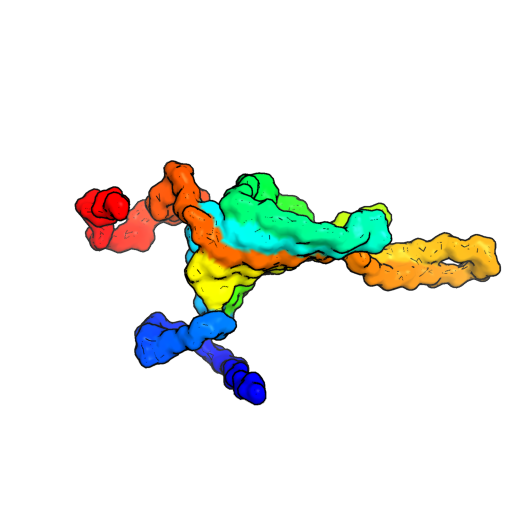 PRO A 1 96 ? -2.003 -2.406 -13.025 1.00 93.19 96 PRO A C 1
ATOM 757 O O . PRO A 1 96 ? -1.838 -3.619 -12.886 1.00 93.19 96 PRO A O 1
ATOM 760 N N . LYS A 1 97 ? -2.780 -1.908 -13.991 1.00 92.06 97 LYS A N 1
ATOM 761 C CA . LYS A 1 97 ? -3.384 -2.729 -15.056 1.00 92.06 97 LYS A CA 1
ATOM 762 C C . LYS A 1 97 ? -2.331 -3.208 -16.051 1.00 92.06 97 LYS A C 1
ATOM 764 O O . LYS A 1 97 ? -2.449 -4.306 -16.586 1.00 92.06 97 LYS A O 1
ATOM 769 N N . VAL A 1 98 ? -1.335 -2.363 -16.299 1.00 89.38 98 VAL A N 1
ATOM 770 C CA . VAL A 1 98 ? -0.208 -2.581 -17.205 1.00 89.38 98 VAL A CA 1
ATOM 771 C C . VAL A 1 98 ? 1.025 -1.998 -16.526 1.00 89.38 98 VAL A C 1
ATOM 773 O O . VAL A 1 98 ? 0.934 -0.932 -15.928 1.00 89.38 98 VAL A O 1
ATOM 776 N N . ILE A 1 99 ? 2.158 -2.691 -16.614 1.00 88.56 99 ILE A N 1
ATOM 777 C CA . ILE A 1 99 ? 3.450 -2.197 -16.129 1.00 88.56 99 ILE A CA 1
ATOM 778 C C . ILE A 1 99 ? 4.294 -1.905 -17.364 1.00 88.56 99 ILE A C 1
ATOM 780 O O . ILE A 1 99 ? 4.560 -2.815 -18.153 1.00 88.56 99 ILE A O 1
ATOM 784 N N . VAL A 1 100 ? 4.670 -0.646 -17.558 1.00 84.94 100 VAL A N 1
ATOM 785 C CA . VAL A 1 100 ? 5.470 -0.219 -18.712 1.00 84.94 100 VAL A CA 1
ATOM 786 C C . VAL A 1 100 ? 6.948 -0.186 -18.322 1.00 84.94 100 VAL A C 1
ATOM 788 O O . VAL A 1 100 ? 7.300 0.099 -17.179 1.00 84.94 100 VAL A O 1
ATOM 791 N N . GLY A 1 101 ? 7.830 -0.518 -19.266 1.00 83.31 101 GLY A N 1
ATOM 792 C CA . GLY A 1 101 ? 9.274 -0.438 -19.056 1.00 83.31 101 GLY A CA 1
ATOM 793 C C . GLY A 1 101 ? 9.746 0.990 -18.765 1.00 83.31 101 GLY A C 1
ATOM 794 O O . GLY A 1 101 ? 9.184 1.962 -19.264 1.00 83.31 101 GLY A O 1
ATOM 795 N N . GLY A 1 102 ? 10.812 1.111 -17.974 1.00 79.00 102 GLY A N 1
ATOM 796 C CA . GLY A 1 102 ? 11.522 2.374 -17.757 1.00 79.00 102 GLY A CA 1
ATOM 797 C C . GLY A 1 102 ? 11.067 3.211 -16.560 1.00 79.00 102 GLY A C 1
ATOM 798 O O . GLY A 1 102 ? 11.792 4.135 -16.204 1.00 79.00 102 GLY A O 1
ATOM 799 N N . GLN A 1 103 ? 9.941 2.900 -15.907 1.00 84.81 103 GLN A N 1
ATOM 800 C CA . GLN A 1 103 ? 9.519 3.548 -14.656 1.00 84.81 103 GLN A CA 1
ATOM 801 C C . GLN A 1 103 ? 9.001 2.514 -13.639 1.00 84.81 103 GLN A C 1
ATOM 803 O O . GLN A 1 103 ? 8.427 1.500 -14.042 1.00 84.81 103 GLN A O 1
ATOM 808 N N . PRO A 1 104 ? 9.210 2.726 -12.326 1.00 90.44 104 PRO A N 1
ATOM 809 C CA . PRO A 1 104 ? 8.582 1.902 -11.302 1.00 90.44 104 PRO A CA 1
ATOM 810 C C . PRO A 1 104 ? 7.088 2.202 -11.178 1.00 90.44 104 PRO A C 1
ATOM 812 O O . PRO A 1 104 ? 6.682 3.361 -11.149 1.00 90.44 104 PRO A O 1
ATOM 815 N N . GLU A 1 105 ? 6.294 1.154 -11.011 1.00 94.00 105 GLU A N 1
ATOM 816 C CA . GLU A 1 105 ? 4.861 1.234 -10.747 1.00 94.00 105 GLU A CA 1
ATOM 817 C C . GLU A 1 105 ? 4.539 0.803 -9.313 1.00 94.00 105 GLU A C 1
ATOM 819 O O . GLU A 1 105 ? 5.259 0.002 -8.713 1.00 94.00 105 GLU A O 1
ATOM 824 N N . LEU A 1 106 ? 3.443 1.320 -8.749 1.00 93.62 106 LEU A N 1
ATOM 825 C CA . LEU A 1 106 ? 3.100 1.105 -7.341 1.00 93.62 106 LEU A CA 1
ATOM 826 C C . LEU A 1 106 ? 2.085 -0.023 -7.147 1.00 93.62 106 LEU A C 1
ATOM 828 O O . LEU A 1 106 ? 0.944 0.044 -7.603 1.00 93.62 106 LEU A O 1
ATOM 832 N N . PHE A 1 107 ? 2.488 -1.022 -6.371 1.00 95.69 107 PHE A N 1
ATOM 833 C CA . PHE A 1 107 ? 1.640 -2.084 -5.848 1.00 95.69 107 PHE A CA 1
ATOM 834 C C . PHE A 1 107 ? 1.280 -1.758 -4.409 1.00 95.69 107 PHE A C 1
ATOM 836 O O . PHE A 1 107 ? 2.162 -1.584 -3.571 1.00 95.69 107 PHE A O 1
ATOM 843 N N . ARG A 1 108 ? -0.011 -1.696 -4.098 1.00 96.06 108 ARG A N 1
ATOM 844 C CA . ARG A 1 108 ? -0.495 -1.349 -2.764 1.00 96.06 108 ARG A CA 1
ATOM 845 C C . ARG A 1 108 ? -1.382 -2.440 -2.205 1.00 96.06 108 ARG A C 1
ATOM 847 O O . ARG A 1 108 ? -2.268 -2.966 -2.881 1.00 96.06 108 ARG A O 1
ATOM 854 N N . LEU A 1 109 ? -1.172 -2.724 -0.931 1.00 96.25 109 LEU A N 1
ATOM 855 C CA . LEU A 1 109 ? -2.021 -3.589 -0.137 1.00 96.25 109 LEU A CA 1
ATOM 856 C C . LEU A 1 109 ? -2.346 -2.867 1.161 1.00 96.25 109 LEU A C 1
ATOM 858 O O . LEU A 1 109 ? -1.446 -2.422 1.865 1.00 96.25 109 LEU A O 1
ATOM 862 N N . ALA A 1 110 ? -3.626 -2.754 1.485 1.00 95.31 110 ALA A N 1
ATOM 863 C CA . ALA A 1 110 ? -4.070 -2.352 2.810 1.00 95.31 110 ALA A CA 1
ATOM 864 C C . ALA A 1 110 ? -4.844 -3.501 3.444 1.00 95.31 110 ALA A C 1
ATOM 866 O O . ALA A 1 110 ? -5.587 -4.217 2.773 1.00 95.31 110 ALA A O 1
ATOM 867 N N . TRP A 1 111 ? -4.661 -3.667 4.743 1.00 94.00 111 TRP A N 1
ATOM 868 C CA . TRP A 1 111 ? -5.306 -4.695 5.528 1.00 94.00 111 TRP A CA 1
ATOM 869 C C . TRP A 1 111 ? -5.891 -4.077 6.789 1.00 94.00 111 TRP A C 1
ATOM 871 O O . TRP A 1 111 ? -5.177 -3.476 7.592 1.00 94.00 111 TRP A O 1
ATOM 881 N N . LEU A 1 112 ? -7.200 -4.226 6.926 1.00 90.44 112 LEU A N 1
ATOM 882 C CA . LEU A 1 112 ? -7.997 -3.831 8.068 1.00 90.44 112 LEU A CA 1
ATOM 883 C C . LEU A 1 112 ? -8.540 -5.106 8.739 1.00 90.44 112 LEU A C 1
ATOM 885 O O . LEU A 1 112 ? -9.694 -5.469 8.503 1.00 90.44 112 LEU A O 1
ATOM 889 N N . PRO A 1 113 ? -7.708 -5.846 9.499 1.00 80.50 113 PRO A N 1
ATOM 890 C CA . PRO A 1 113 ? -8.119 -7.118 10.095 1.00 80.50 113 PRO A CA 1
ATOM 891 C C . PRO A 1 113 ? -9.282 -6.969 11.078 1.00 80.50 113 PRO A C 1
ATOM 893 O O . PRO A 1 113 ? -10.097 -7.874 11.233 1.00 80.50 113 PRO A O 1
ATOM 896 N N . GLU A 1 114 ? -9.344 -5.820 11.738 1.00 79.75 114 GLU A N 1
ATOM 897 C CA . GLU A 1 114 ? -10.366 -5.446 12.699 1.00 79.75 114 GLU A CA 1
ATOM 898 C C . GLU A 1 114 ? -10.501 -3.924 12.719 1.00 79.75 114 GLU A C 1
ATOM 900 O O . GLU A 1 114 ? -9.644 -3.189 12.216 1.00 79.75 114 GLU A O 1
ATOM 905 N N . GLU A 1 115 ? -11.594 -3.445 13.301 1.00 81.12 115 GLU A N 1
ATOM 906 C CA . GLU A 1 115 ? -11.832 -2.017 13.429 1.00 81.12 115 GLU A CA 1
ATOM 907 C C . GLU A 1 115 ? -10.701 -1.335 14.209 1.00 81.12 115 GLU A C 1
ATOM 909 O O . GLU A 1 115 ? -10.234 -1.810 15.241 1.00 81.12 115 GLU A O 1
ATOM 914 N N . GLY A 1 116 ? -10.239 -0.203 13.684 1.00 86.31 116 GLY A N 1
ATOM 915 C CA . GLY A 1 116 ? -9.219 0.605 14.337 1.00 86.31 116 GLY A CA 1
ATOM 916 C C . GLY A 1 116 ? -7.775 0.137 14.153 1.00 86.31 116 GLY A C 1
ATOM 917 O O . GLY A 1 116 ? -6.882 0.834 14.638 1.00 86.31 116 GLY A O 1
ATOM 918 N N . ARG A 1 117 ? -7.509 -0.957 13.422 1.00 91.81 117 ARG A N 1
ATOM 919 C CA . ARG A 1 117 ? -6.148 -1.380 13.043 1.00 91.81 117 ARG A CA 1
ATOM 920 C C . ARG A 1 117 ? -5.981 -1.434 11.535 1.00 91.81 117 ARG A C 1
ATOM 922 O O . ARG A 1 117 ? -6.667 -2.194 10.864 1.00 91.81 117 ARG A O 1
ATOM 929 N N . LEU A 1 118 ? -5.023 -0.674 11.019 1.00 95.00 118 LEU A N 1
ATOM 930 C CA . LEU A 1 118 ? -4.720 -0.603 9.595 1.00 95.00 118 LEU A CA 1
ATOM 931 C C . LEU A 1 118 ? -3.242 -0.908 9.370 1.00 95.00 118 LEU A C 1
ATOM 933 O O . LEU A 1 118 ? -2.367 -0.195 9.855 1.00 95.00 118 LEU A O 1
ATOM 937 N N . SER A 1 119 ? -2.958 -1.942 8.592 1.00 96.38 119 SER A N 1
ATOM 938 C CA . SER A 1 119 ? -1.619 -2.212 8.072 1.00 96.38 119 SER A CA 1
ATOM 939 C C . SER A 1 119 ? -1.589 -1.945 6.581 1.00 96.38 119 SER A C 1
ATOM 941 O O . SER A 1 119 ? -2.543 -2.267 5.871 1.00 96.38 119 SER A O 1
ATOM 943 N N . ARG A 1 120 ? -0.501 -1.362 6.085 1.00 96.50 120 ARG A N 1
ATOM 944 C CA . ARG A 1 120 ? -0.351 -1.097 4.655 1.00 96.50 120 ARG A CA 1
ATOM 945 C C . ARG A 1 120 ? 1.027 -1.465 4.160 1.00 96.50 120 ARG A C 1
ATOM 947 O O . ARG A 1 120 ? 2.003 -1.419 4.904 1.00 96.50 120 ARG A O 1
ATOM 954 N N . ILE A 1 121 ? 1.081 -1.803 2.885 1.00 97.50 121 ILE A N 1
ATOM 955 C CA . ILE A 1 121 ? 2.303 -1.997 2.129 1.00 97.50 121 ILE A CA 1
ATOM 956 C C . ILE A 1 121 ? 2.153 -1.248 0.810 1.00 97.50 121 ILE A C 1
ATOM 958 O O . ILE A 1 121 ? 1.124 -1.364 0.144 1.00 97.50 121 ILE A O 1
ATOM 962 N N . GLU A 1 122 ? 3.184 -0.506 0.429 1.00 96.56 122 GLU A N 1
ATOM 963 C CA . GLU A 1 122 ? 3.349 0.073 -0.899 1.00 96.56 122 GLU A CA 1
ATOM 964 C C . GLU A 1 122 ? 4.713 -0.354 -1.446 1.00 96.56 122 GLU A C 1
ATOM 966 O O . GLU A 1 122 ? 5.744 -0.117 -0.824 1.00 96.56 122 GLU A O 1
ATOM 971 N N . ALA A 1 123 ? 4.720 -1.017 -2.595 1.00 96.19 123 ALA A N 1
ATOM 972 C CA . ALA A 1 123 ? 5.913 -1.526 -3.248 1.00 96.19 123 ALA A CA 1
ATOM 973 C C . ALA A 1 123 ? 6.065 -0.878 -4.625 1.00 96.19 123 ALA A C 1
ATOM 975 O O . ALA A 1 123 ? 5.171 -0.996 -5.463 1.00 96.19 123 ALA A O 1
ATOM 976 N N . GLY A 1 124 ? 7.197 -0.218 -4.864 1.00 95.12 124 GLY A N 1
ATOM 977 C CA . GLY A 1 124 ? 7.596 0.221 -6.197 1.00 95.12 124 GLY A CA 1
ATOM 978 C C . GLY A 1 124 ? 8.242 -0.937 -6.944 1.00 95.12 124 GLY A C 1
ATOM 979 O O . GLY A 1 124 ? 9.207 -1.519 -6.448 1.00 95.12 124 GLY A O 1
ATOM 980 N N . VAL A 1 125 ? 7.709 -1.294 -8.108 1.00 93.81 125 VAL A N 1
ATOM 981 C CA . VAL A 1 125 ? 8.166 -2.442 -8.898 1.00 93.81 125 VAL A CA 1
ATOM 982 C C . VAL A 1 125 ? 8.362 -2.025 -10.349 1.00 93.81 125 VAL A C 1
ATOM 984 O O . VAL A 1 125 ? 7.468 -1.437 -10.952 1.00 93.81 125 VAL A O 1
ATOM 987 N N . THR A 1 126 ? 9.515 -2.341 -10.933 1.00 92.81 126 THR A N 1
ATOM 988 C CA . THR A 1 126 ? 9.750 -2.137 -12.370 1.00 92.81 126 THR A CA 1
ATOM 989 C C . THR A 1 126 ? 9.245 -3.314 -13.190 1.00 92.81 126 THR A C 1
ATOM 991 O O . THR A 1 126 ? 9.208 -4.450 -12.718 1.00 92.81 126 THR A O 1
ATOM 994 N N . ALA A 1 127 ? 8.902 -3.065 -14.453 1.00 92.19 127 ALA A N 1
ATOM 995 C CA . ALA A 1 127 ? 8.687 -4.142 -15.411 1.00 92.19 127 ALA A CA 1
ATOM 996 C C . ALA A 1 127 ? 9.985 -4.923 -15.690 1.00 92.19 127 ALA A C 1
ATOM 998 O O . ALA A 1 127 ? 11.089 -4.512 -15.323 1.00 92.19 127 ALA A O 1
ATOM 999 N N . LEU A 1 128 ? 9.824 -6.037 -16.405 1.00 88.62 128 LEU A N 1
ATOM 1000 C CA . LEU A 1 128 ? 10.910 -6.671 -17.141 1.00 88.62 128 LEU A CA 1
ATOM 1001 C C . LEU A 1 128 ? 11.528 -5.628 -18.093 1.00 88.62 128 LEU A C 1
ATOM 1003 O O . LEU A 1 128 ? 10.798 -5.007 -18.867 1.00 88.62 128 LEU A O 1
ATOM 1007 N N . GLY A 1 129 ? 12.840 -5.415 -18.014 1.00 84.19 129 GLY A N 1
ATOM 1008 C CA . GLY A 1 129 ? 13.550 -4.418 -18.822 1.00 84.19 129 GLY A CA 1
ATOM 1009 C C . GLY A 1 129 ? 14.612 -5.066 -19.697 1.00 84.19 129 GLY A C 1
ATOM 1010 O O . GLY A 1 129 ? 15.217 -6.050 -19.285 1.00 84.19 129 GLY A O 1
ATOM 1011 N N . GLU A 1 130 ? 14.837 -4.536 -20.895 1.00 82.19 130 GLU A N 1
ATOM 1012 C CA . GLU A 1 130 ? 15.961 -4.960 -21.735 1.00 82.19 130 GLU A CA 1
ATOM 1013 C C . GLU A 1 130 ? 17.289 -4.582 -21.070 1.00 82.19 130 GLU A C 1
ATOM 1015 O O . GLU A 1 130 ? 17.397 -3.555 -20.396 1.00 82.19 130 GLU A O 1
ATOM 1020 N N . VAL A 1 131 ? 18.285 -5.452 -21.216 1.00 82.06 131 VAL A N 1
ATOM 1021 C CA . VAL A 1 131 ? 19.660 -5.171 -20.807 1.00 82.06 131 VAL A CA 1
ATOM 1022 C C . VAL A 1 131 ? 20.416 -4.744 -22.052 1.00 82.06 131 VAL A C 1
ATOM 1024 O O . VAL A 1 131 ? 20.532 -5.531 -22.991 1.00 82.06 131 VAL A O 1
ATOM 1027 N N . ASP A 1 132 ? 20.937 -3.519 -22.039 1.00 69.81 132 ASP A N 1
ATOM 1028 C CA . ASP A 1 132 ? 21.840 -3.031 -23.078 1.00 69.81 132 ASP A CA 1
ATOM 1029 C C . ASP A 1 132 ? 23.170 -3.793 -22.979 1.00 69.81 132 ASP A C 1
ATOM 1031 O O . ASP A 1 132 ? 24.091 -3.388 -22.267 1.00 69.81 132 ASP A O 1
ATOM 1035 N N . ASP A 1 133 ? 23.264 -4.937 -23.656 1.00 65.56 133 ASP A N 1
ATOM 1036 C CA . ASP A 1 133 ? 24.518 -5.672 -23.791 1.00 65.56 133 ASP A CA 1
ATOM 1037 C C . ASP A 1 133 ? 25.298 -5.111 -24.983 1.00 65.56 133 ASP A C 1
ATOM 1039 O O . ASP A 1 133 ? 24.948 -5.317 -26.143 1.00 65.56 133 ASP A O 1
ATOM 1043 N N . VAL A 1 134 ? 26.372 -4.375 -24.691 1.00 59.91 134 VAL A N 1
ATOM 1044 C CA . VAL A 1 134 ? 27.240 -3.754 -25.710 1.00 59.91 134 VAL A CA 1
ATOM 1045 C C . VAL A 1 134 ? 28.163 -4.792 -26.377 1.00 59.91 134 VAL A C 1
ATOM 1047 O O . VAL A 1 134 ? 28.833 -4.482 -27.359 1.00 59.91 134 VAL A O 1
ATOM 1050 N N . GLU A 1 135 ? 28.201 -6.030 -25.868 1.00 64.38 135 GLU A N 1
ATOM 1051 C CA . GLU A 1 135 ? 29.214 -7.029 -26.236 1.00 64.38 135 GLU A CA 1
ATOM 1052 C C . GLU A 1 135 ? 28.687 -8.296 -26.936 1.00 64.38 135 GLU A C 1
ATOM 1054 O O . GLU A 1 135 ? 29.515 -9.068 -27.417 1.00 64.38 135 GLU A O 1
ATOM 1059 N N . ASP A 1 136 ? 27.369 -8.530 -27.041 1.00 57.56 136 ASP A N 1
ATOM 1060 C CA . ASP A 1 136 ? 26.838 -9.806 -27.563 1.00 57.56 136 ASP A CA 1
ATOM 1061 C C . ASP A 1 136 ? 26.033 -9.646 -28.868 1.00 57.56 136 ASP A C 1
ATOM 1063 O O . ASP A 1 136 ? 25.009 -8.965 -28.945 1.00 57.56 136 ASP A O 1
ATOM 1067 N N . ASP A 1 137 ? 26.525 -10.312 -29.911 1.00 60.16 137 ASP A N 1
ATOM 1068 C CA . ASP A 1 137 ? 26.205 -10.148 -31.335 1.00 60.16 137 ASP A CA 1
ATOM 1069 C C . ASP A 1 137 ? 24.844 -10.793 -31.709 1.00 60.16 137 ASP A C 1
ATOM 1071 O O . ASP A 1 137 ? 24.761 -11.754 -32.479 1.00 60.16 137 ASP A O 1
ATOM 1075 N N . GLY A 1 138 ? 23.747 -10.294 -31.122 1.00 66.25 138 GLY A N 1
ATOM 1076 C CA . GLY A 1 138 ? 22.368 -10.618 -31.530 1.00 66.25 138 GLY A CA 1
ATOM 1077 C C . GLY A 1 138 ? 21.472 -11.318 -30.499 1.00 66.25 138 GLY A C 1
ATOM 1078 O O . GLY A 1 138 ? 20.386 -11.773 -30.862 1.00 66.25 138 GLY A O 1
ATOM 1079 N N . ALA A 1 139 ? 21.872 -11.404 -29.227 1.00 72.81 139 ALA A N 1
ATOM 1080 C CA . ALA A 1 139 ? 21.023 -11.939 -28.159 1.00 72.81 139 ALA A CA 1
ATOM 1081 C C . ALA A 1 139 ? 20.347 -10.811 -27.357 1.00 72.81 139 ALA A C 1
ATOM 1083 O O . ALA A 1 139 ? 21.019 -10.031 -26.693 1.00 72.81 139 ALA A O 1
ATOM 1084 N N . VAL A 1 140 ? 19.009 -10.757 -27.362 1.00 77.81 140 VAL A N 1
ATOM 1085 C CA . VAL A 1 140 ? 18.245 -9.844 -26.490 1.00 77.81 140 VAL A CA 1
ATOM 1086 C C . VAL A 1 140 ? 18.117 -10.471 -25.103 1.00 77.81 140 VAL A C 1
ATOM 1088 O O . VAL A 1 140 ? 17.581 -11.576 -24.962 1.00 77.81 140 VAL A O 1
ATOM 1091 N N . ARG A 1 141 ? 18.602 -9.774 -24.072 1.00 82.44 141 ARG A N 1
ATOM 1092 C CA . ARG A 1 141 ? 18.504 -10.194 -22.667 1.00 82.44 141 ARG A CA 1
ATOM 1093 C C . ARG A 1 141 ? 17.573 -9.264 -21.903 1.00 82.44 141 ARG A C 1
ATOM 1095 O O . ARG A 1 141 ? 17.502 -8.072 -22.181 1.00 82.44 141 ARG A O 1
ATOM 1102 N N . PHE A 1 142 ? 16.890 -9.820 -20.908 1.00 85.69 142 PHE A N 1
ATOM 1103 C CA . PHE A 1 142 ? 15.961 -9.074 -20.072 1.00 85.69 142 PHE A CA 1
ATOM 1104 C C . PHE A 1 142 ? 16.311 -9.224 -18.591 1.00 85.69 142 PHE A C 1
ATOM 1106 O O . PHE A 1 142 ? 16.463 -10.340 -18.090 1.00 85.69 142 PHE A O 1
ATOM 1113 N N . ALA A 1 143 ? 16.396 -8.103 -17.881 1.00 86.75 143 ALA A N 1
ATOM 1114 C CA . ALA A 1 143 ? 16.485 -8.065 -16.433 1.00 86.75 143 ALA A CA 1
ATOM 1115 C C . ALA A 1 143 ? 15.094 -8.309 -15.823 1.00 86.75 143 ALA A C 1
ATOM 1117 O O . ALA A 1 143 ? 14.112 -7.724 -16.294 1.00 86.75 143 ALA A O 1
ATOM 1118 N N . PRO A 1 144 ? 14.983 -9.144 -14.772 1.00 90.44 144 PRO A N 1
ATOM 1119 C CA . PRO A 1 144 ? 13.708 -9.396 -14.112 1.00 90.44 144 PRO A CA 1
ATOM 1120 C C . PRO A 1 144 ? 13.166 -8.124 -13.439 1.00 90.44 144 PRO A C 1
ATOM 1122 O O . PRO A 1 144 ? 13.966 -7.260 -13.064 1.00 90.44 144 PRO A O 1
ATOM 1125 N N . PRO A 1 145 ? 11.839 -8.033 -13.213 1.00 91.19 145 PRO A N 1
ATOM 1126 C CA . PRO A 1 145 ? 11.230 -7.011 -12.364 1.00 91.19 145 PRO A CA 1
ATOM 1127 C C . PRO A 1 145 ? 11.997 -6.819 -11.055 1.00 91.19 145 PRO A C 1
ATOM 1129 O O . PRO A 1 145 ? 12.357 -7.798 -10.396 1.00 91.19 145 PRO A O 1
ATOM 1132 N N . GLN A 1 146 ? 12.239 -5.568 -10.675 1.00 90.81 146 GLN A N 1
ATOM 1133 C CA . GLN A 1 146 ? 12.965 -5.223 -9.456 1.00 90.81 146 GLN A CA 1
ATOM 1134 C C . GLN A 1 146 ? 12.052 -4.492 -8.483 1.00 90.81 146 GLN A C 1
ATOM 1136 O O . GLN A 1 146 ? 11.224 -3.680 -8.889 1.00 90.81 146 GLN A O 1
ATOM 1141 N N . LEU A 1 147 ? 12.248 -4.749 -7.191 1.00 92.56 147 LEU A N 1
ATOM 1142 C CA . LEU A 1 147 ? 11.655 -3.954 -6.124 1.00 92.56 147 LEU A CA 1
ATOM 1143 C C . LEU A 1 147 ? 12.511 -2.696 -5.924 1.00 92.56 147 LEU A C 1
ATOM 1145 O O . LEU A 1 147 ? 13.649 -2.777 -5.465 1.00 92.56 147 LEU A O 1
ATOM 1149 N N . THR A 1 148 ? 11.970 -1.537 -6.277 1.00 93.50 148 THR A N 1
ATOM 1150 C CA . THR A 1 148 ? 12.662 -0.243 -6.194 1.00 93.50 148 THR A CA 1
ATOM 1151 C C . THR A 1 148 ? 12.356 0.516 -4.915 1.00 93.50 148 THR A C 1
ATOM 1153 O O . THR A 1 148 ? 13.078 1.442 -4.565 1.00 93.50 148 THR A O 1
ATOM 1156 N N . SER A 1 149 ? 11.273 0.171 -4.230 1.00 95.19 149 SER A N 1
ATOM 1157 C CA . SER A 1 149 ? 10.944 0.710 -2.916 1.00 95.19 149 SER A CA 1
ATOM 1158 C C . SER A 1 149 ? 9.959 -0.205 -2.207 1.00 95.19 149 SER A C 1
ATOM 1160 O O . SER A 1 149 ? 9.177 -0.909 -2.847 1.00 95.19 149 SER A O 1
ATOM 1162 N N . LEU A 1 150 ? 9.986 -0.183 -0.881 1.00 96.69 150 LEU A N 1
ATOM 1163 C CA . LEU A 1 150 ? 9.004 -0.848 -0.041 1.00 96.69 150 LEU A CA 1
ATOM 1164 C C . LEU A 1 150 ? 8.695 0.043 1.152 1.00 96.69 150 LEU A C 1
ATOM 1166 O O . LEU A 1 150 ? 9.559 0.249 1.996 1.00 96.69 150 LEU A O 1
ATOM 1170 N N . ARG A 1 151 ? 7.462 0.527 1.242 1.00 96.06 151 ARG A N 1
ATOM 1171 C CA . ARG A 1 151 ? 6.920 1.193 2.420 1.00 96.06 151 ARG A CA 1
ATOM 1172 C C . ARG A 1 151 ? 5.985 0.242 3.147 1.00 96.06 151 ARG A C 1
ATOM 1174 O O . ARG A 1 151 ? 5.133 -0.387 2.523 1.00 96.06 151 ARG A O 1
ATOM 1181 N N . THR A 1 152 ? 6.129 0.152 4.459 1.00 97.44 152 THR A N 1
ATOM 1182 C CA . THR A 1 152 ? 5.215 -0.564 5.342 1.00 97.44 152 THR A CA 1
ATOM 1183 C C . THR A 1 152 ? 4.713 0.386 6.416 1.00 97.44 152 THR A C 1
ATOM 1185 O O . THR A 1 152 ? 5.484 1.122 7.030 1.00 97.44 152 THR A O 1
ATOM 1188 N N . ASP A 1 153 ? 3.405 0.376 6.633 1.00 97.44 153 ASP A N 1
ATOM 1189 C CA . ASP A 1 153 ? 2.765 1.208 7.640 1.00 97.44 153 ASP A CA 1
ATOM 1190 C C . ASP A 1 153 ? 2.007 0.343 8.645 1.00 97.44 153 ASP A C 1
ATOM 1192 O O . ASP A 1 153 ? 1.326 -0.621 8.269 1.00 97.44 153 ASP A O 1
ATOM 1196 N N . VAL A 1 154 ? 2.066 0.737 9.915 1.00 97.12 154 VAL A N 1
ATOM 1197 C CA . VAL A 1 154 ? 1.234 0.183 10.986 1.00 97.12 154 VAL A CA 1
ATOM 1198 C C . VAL A 1 154 ? 0.529 1.335 11.685 1.00 97.12 154 VAL A C 1
ATOM 1200 O O . VAL A 1 154 ? 1.156 2.156 12.359 1.00 97.12 154 VAL A O 1
ATOM 1203 N N . PHE A 1 155 ? -0.789 1.381 11.529 1.00 97.12 155 PHE A N 1
ATOM 1204 C CA . PHE A 1 155 ? -1.639 2.447 12.028 1.00 97.12 155 PHE A CA 1
ATOM 1205 C C . PHE A 1 155 ? -2.717 1.944 12.980 1.00 97.12 155 PHE A C 1
ATOM 1207 O O . PHE A 1 155 ? -3.240 0.831 12.869 1.00 97.12 155 PHE A O 1
ATOM 1214 N N . LYS A 1 156 ? -3.081 2.842 13.888 1.00 95.75 156 LYS A N 1
ATOM 1215 C CA . LYS A 1 156 ? -4.251 2.776 14.752 1.00 95.75 156 LYS A CA 1
ATOM 1216 C C . LYS A 1 156 ? -5.192 3.929 14.415 1.00 95.75 156 LYS A C 1
ATOM 1218 O O . LYS A 1 156 ? -4.748 4.985 13.956 1.00 95.75 156 LYS A O 1
ATOM 1223 N N . MET A 1 157 ? -6.484 3.736 14.641 1.00 93.75 157 MET A N 1
ATOM 1224 C CA . MET A 1 157 ? -7.452 4.819 14.498 1.00 93.75 157 MET A CA 1
ATOM 1225 C C . MET A 1 157 ? -7.156 5.916 15.526 1.00 93.75 157 MET A C 1
ATOM 1227 O O . MET A 1 157 ? -6.996 5.651 16.717 1.00 93.75 157 MET A O 1
ATOM 1231 N N . ALA A 1 158 ? -7.050 7.144 15.034 1.00 92.69 158 ALA A N 1
ATOM 1232 C CA . ALA A 1 158 ? -6.836 8.355 15.818 1.00 92.69 158 ALA A CA 1
ATOM 1233 C C . ALA A 1 158 ? -8.145 9.123 16.055 1.00 92.69 158 ALA A C 1
ATOM 1235 O O . ALA A 1 158 ? -8.233 9.906 16.995 1.00 92.69 158 ALA A O 1
ATOM 1236 N N . GLY A 1 159 ? -9.163 8.888 15.222 1.00 89.94 159 GLY A N 1
ATOM 1237 C CA . GLY A 1 159 ? -10.470 9.522 15.338 1.00 89.94 159 GLY A CA 1
ATOM 1238 C C . GLY A 1 159 ? -11.324 9.354 14.084 1.00 89.94 159 GLY A C 1
ATOM 1239 O O . GLY A 1 159 ? -10.941 8.682 13.124 1.00 89.94 159 GLY A O 1
ATOM 1240 N N . GLU A 1 160 ? -12.488 9.988 14.105 1.00 86.94 160 GLU A N 1
ATOM 1241 C CA . GLU A 1 160 ? -13.377 10.119 12.952 1.00 86.94 160 GLU A CA 1
ATOM 1242 C C . GLU A 1 160 ? -12.958 11.298 12.067 1.00 86.94 160 GLU A C 1
ATOM 1244 O O . GLU A 1 160 ? -12.351 12.262 12.540 1.00 86.94 160 GLU A O 1
ATOM 1249 N N . LEU A 1 161 ? -13.277 11.230 10.774 1.00 77.88 161 LEU A N 1
ATOM 1250 C CA . LEU A 1 161 ? -13.113 12.377 9.880 1.00 77.88 161 LEU A CA 1
ATOM 1251 C C . LEU A 1 161 ? -14.238 13.387 10.138 1.00 77.88 161 LEU A C 1
ATOM 1253 O O . LEU A 1 161 ? -15.403 13.017 10.272 1.00 77.88 161 LEU A O 1
ATOM 1257 N N . GLU A 1 162 ? -13.885 14.667 10.235 1.00 67.62 162 GLU A N 1
ATOM 1258 C CA . GLU A 1 162 ? -14.851 15.739 10.485 1.00 67.62 162 GLU A CA 1
ATOM 1259 C C . GLU A 1 162 ? -15.787 15.916 9.281 1.00 67.62 162 GLU A C 1
ATOM 1261 O O . GLU A 1 162 ? -15.340 15.938 8.137 1.00 67.62 162 GLU A O 1
ATOM 1266 N N . GLY A 1 163 ? -17.095 16.046 9.534 1.00 58.91 163 GLY A N 1
ATOM 1267 C CA . GLY A 1 163 ? -18.086 16.351 8.492 1.00 58.91 163 GLY A CA 1
ATOM 1268 C C . GLY A 1 163 ? -18.538 15.169 7.629 1.00 58.91 163 GLY A C 1
ATOM 1269 O O . GLY A 1 163 ? -19.160 15.383 6.595 1.00 58.91 163 GLY A O 1
ATOM 1270 N N . VAL A 1 164 ? -18.247 13.929 8.031 1.00 54.47 164 VAL A N 1
ATOM 1271 C CA . VAL A 1 164 ? -18.761 12.733 7.354 1.00 54.47 164 VAL A CA 1
ATOM 1272 C C . VAL A 1 164 ? -19.723 12.017 8.294 1.00 54.47 164 VAL A C 1
ATOM 1274 O O . VAL A 1 164 ? -19.353 11.071 8.991 1.00 54.47 164 VAL A O 1
ATOM 1277 N N . SER A 1 165 ? -20.982 12.459 8.342 1.00 54.91 165 SER A N 1
ATOM 1278 C CA . SER A 1 165 ? -22.006 11.632 8.984 1.00 54.91 165 SER A CA 1
ATOM 1279 C C . SER A 1 165 ? -22.124 10.303 8.222 1.00 54.91 165 SER A C 1
ATOM 1281 O O . SER A 1 165 ? -21.981 10.253 6.996 1.00 54.91 165 SER A O 1
ATOM 1283 N N . LYS A 1 166 ? -22.418 9.200 8.927 1.00 57.31 166 LYS A N 1
ATOM 1284 C CA . LYS A 1 166 ? -22.650 7.873 8.313 1.00 57.31 166 LYS A CA 1
ATOM 1285 C C . LYS A 1 166 ? -23.631 7.960 7.131 1.00 57.31 166 LYS A C 1
ATOM 1287 O O . LYS A 1 166 ? -23.474 7.252 6.143 1.00 57.31 166 LYS A O 1
ATOM 1292 N N . MET A 1 167 ? -24.591 8.882 7.213 1.00 54.09 167 MET A N 1
ATOM 1293 C CA . MET A 1 167 ? -25.568 9.187 6.170 1.00 54.09 167 MET A CA 1
ATOM 1294 C C . MET A 1 167 ? -24.993 9.937 4.963 1.00 54.09 167 MET A C 1
ATOM 1296 O O . MET A 1 167 ? -25.332 9.595 3.834 1.00 54.09 167 MET A O 1
ATOM 1300 N N . GLU A 1 168 ? -24.131 10.935 5.153 1.00 55.81 168 GLU A N 1
ATOM 1301 C CA . GLU A 1 168 ? -23.474 11.637 4.037 1.00 55.81 168 GLU A CA 1
ATOM 1302 C C . GLU A 1 168 ? -22.520 10.721 3.278 1.00 55.81 168 GLU A C 1
ATOM 1304 O O . GLU A 1 168 ? -22.498 10.733 2.049 1.00 55.81 168 GLU A O 1
ATOM 1309 N N . PHE A 1 169 ? -21.805 9.851 3.990 1.00 57.47 169 PHE A N 1
ATOM 1310 C CA . PHE A 1 169 ? -20.964 8.836 3.367 1.00 57.47 169 PHE A CA 1
ATOM 1311 C C . PHE A 1 169 ? -21.772 7.846 2.516 1.00 57.47 169 PHE A C 1
ATOM 1313 O O . PHE A 1 169 ? -21.395 7.558 1.381 1.00 57.47 169 PHE A O 1
ATOM 1320 N N . LEU A 1 170 ? -22.901 7.350 3.039 1.00 57.25 170 LEU A N 1
ATOM 1321 C CA . LEU A 1 170 ? -23.797 6.449 2.306 1.00 57.25 170 LEU A CA 1
ATOM 1322 C C . LEU A 1 170 ? -24.422 7.132 1.079 1.00 57.25 170 LEU A C 1
ATOM 1324 O O . LEU A 1 170 ? -24.482 6.521 0.013 1.00 57.25 170 LEU A O 1
ATOM 1328 N N . ARG A 1 171 ? -24.804 8.411 1.188 1.00 58.44 171 ARG A N 1
ATOM 1329 C CA . ARG A 1 171 ? -25.290 9.207 0.046 1.00 58.44 171 ARG A CA 1
ATOM 1330 C C . ARG A 1 171 ? -24.216 9.399 -1.026 1.00 58.44 171 ARG A C 1
ATOM 1332 O O . ARG A 1 171 ? -24.510 9.236 -2.205 1.00 58.44 171 ARG A O 1
ATOM 1339 N N . ASN A 1 172 ? -22.971 9.672 -0.634 1.00 57.03 172 ASN A N 1
ATOM 1340 C CA . ASN A 1 172 ? -21.847 9.831 -1.566 1.00 57.03 172 ASN A CA 1
ATOM 1341 C C . ASN A 1 172 ? -21.448 8.516 -2.262 1.00 57.03 172 ASN A C 1
ATOM 1343 O O . ASN A 1 172 ? -20.830 8.543 -3.322 1.00 57.03 172 ASN A O 1
ATOM 1347 N N . LEU A 1 173 ? -21.819 7.367 -1.689 1.00 54.84 173 LEU A N 1
ATOM 1348 C CA . LEU A 1 173 ? -21.658 6.031 -2.275 1.00 54.84 173 LEU A CA 1
ATOM 1349 C C . LEU A 1 173 ? -22.813 5.609 -3.199 1.00 54.84 173 LEU A C 1
ATOM 1351 O O . LEU A 1 173 ? -22.784 4.492 -3.713 1.00 54.84 173 LEU A O 1
ATOM 1355 N N . GLY A 1 174 ? -23.799 6.481 -3.430 1.00 52.09 174 GLY A N 1
ATOM 1356 C CA . GLY A 1 174 ? -24.917 6.217 -4.337 1.00 52.09 174 GLY A CA 1
ATOM 1357 C C . GLY A 1 174 ? -26.051 5.388 -3.731 1.00 52.09 174 GLY A C 1
ATOM 1358 O O . GLY A 1 174 ? -26.859 4.854 -4.484 1.00 52.09 174 GLY A O 1
ATOM 1359 N N . ALA A 1 175 ? -26.132 5.268 -2.400 1.00 49.28 175 ALA A N 1
ATOM 1360 C CA . ALA A 1 175 ? -27.286 4.644 -1.760 1.00 49.28 175 ALA A CA 1
ATOM 1361 C C . ALA A 1 175 ? -28.499 5.587 -1.852 1.00 49.28 175 ALA A C 1
ATOM 1363 O O . ALA A 1 175 ? -28.527 6.646 -1.213 1.00 49.28 175 ALA A O 1
ATOM 1364 N N . GLU A 1 176 ? -29.495 5.220 -2.661 1.00 48.94 176 GLU A N 1
ATOM 1365 C CA . GLU A 1 176 ? -30.790 5.897 -2.661 1.00 48.94 176 GLU A CA 1
ATOM 1366 C C . GLU A 1 176 ? -31.534 5.625 -1.348 1.00 48.94 176 GLU A C 1
ATOM 1368 O O . GLU A 1 176 ? -31.395 4.583 -0.707 1.00 48.94 176 GLU A O 1
ATOM 1373 N N . LYS A 1 177 ? -32.326 6.616 -0.936 1.00 47.59 177 LYS A N 1
ATOM 1374 C CA . LYS A 1 177 ? -32.983 6.710 0.375 1.00 47.59 177 LYS A CA 1
ATOM 1375 C C . LYS A 1 177 ? -33.924 5.530 0.691 1.00 47.59 177 LYS A C 1
ATOM 1377 O O . LYS A 1 177 ? -34.274 5.356 1.852 1.00 47.59 177 LYS A O 1
ATOM 1382 N N . ASP A 1 178 ? -34.282 4.732 -0.311 1.00 49.59 178 ASP A N 1
ATOM 1383 C CA . ASP A 1 178 ? -35.259 3.644 -0.222 1.00 49.59 178 ASP A CA 1
ATOM 1384 C C . ASP A 1 178 ? -34.665 2.290 0.223 1.00 49.59 178 ASP A C 1
ATOM 1386 O O . ASP A 1 178 ? -35.423 1.374 0.539 1.00 49.59 178 ASP A O 1
ATOM 1390 N N . GLU A 1 179 ? -33.334 2.148 0.320 1.00 48.69 179 GLU A N 1
ATOM 1391 C CA . GLU A 1 179 ? -32.688 0.928 0.857 1.00 48.69 179 GLU A CA 1
ATOM 1392 C C . GLU A 1 179 ? -32.427 0.977 2.376 1.00 48.69 179 GLU A C 1
ATOM 1394 O O . GLU A 1 179 ? -32.059 -0.026 2.994 1.00 48.69 179 GLU A O 1
ATOM 1399 N N . LEU A 1 180 ? -32.632 2.135 3.006 1.00 49.25 180 LEU A N 1
ATOM 1400 C CA . LEU A 1 180 ? -32.513 2.316 4.451 1.00 49.25 180 LEU A CA 1
ATOM 1401 C C . LEU A 1 180 ? -33.898 2.109 5.072 1.00 49.25 180 LEU A C 1
ATOM 1403 O O . LEU A 1 180 ? -34.746 2.997 5.036 1.00 49.25 180 LEU A O 1
ATOM 1407 N N . GLY A 1 181 ? -34.134 0.903 5.595 1.00 47.44 181 GLY A N 1
ATOM 1408 C CA . GLY A 1 181 ? -35.385 0.535 6.263 1.00 47.44 181 GLY A CA 1
ATOM 1409 C C . GLY A 1 181 ? -35.813 1.531 7.359 1.00 47.44 181 GLY A C 1
ATOM 1410 O O . GLY A 1 181 ? -34.990 2.300 7.855 1.00 47.44 181 GLY A O 1
ATOM 1411 N N . PRO A 1 182 ? -37.097 1.519 7.760 1.00 43.62 182 PRO A N 1
ATOM 1412 C CA . PRO A 1 182 ? -37.768 2.623 8.461 1.00 43.62 182 PRO A CA 1
ATOM 1413 C C . PRO A 1 182 ? -37.334 2.886 9.919 1.00 43.62 182 PRO A C 1
ATOM 1415 O O . PRO A 1 182 ? -38.053 3.579 10.630 1.00 43.62 182 PRO A O 1
ATOM 1418 N N . ASP A 1 183 ? -36.194 2.369 10.380 1.00 48.78 183 ASP A N 1
ATOM 1419 C CA . ASP A 1 183 ? -35.867 2.269 11.812 1.00 48.78 183 ASP A CA 1
ATOM 1420 C C . ASP A 1 183 ? -34.646 3.093 12.257 1.00 48.78 183 ASP A C 1
ATOM 1422 O O . ASP A 1 183 ? -33.938 2.726 13.186 1.00 48.78 183 ASP A O 1
ATOM 1426 N N . LEU A 1 184 ? -34.368 4.218 11.594 1.00 46.12 184 LEU A N 1
ATOM 1427 C CA . LEU A 1 184 ? -33.407 5.207 12.096 1.00 46.12 184 LEU A CA 1
ATOM 1428 C C . LEU A 1 184 ? -34.099 6.565 12.214 1.00 46.12 184 LEU A C 1
ATOM 1430 O O . LEU A 1 184 ? -34.127 7.356 11.269 1.00 46.12 184 LEU A O 1
ATOM 1434 N N . THR A 1 185 ? -34.702 6.816 13.374 1.00 46.50 185 THR A N 1
ATOM 1435 C CA . THR A 1 185 ? -35.240 8.132 13.734 1.00 46.50 185 THR A CA 1
ATOM 1436 C C . THR A 1 185 ? -34.115 9.091 14.126 1.00 46.50 185 THR A C 1
ATOM 1438 O O . THR A 1 185 ? -33.091 8.683 14.668 1.00 46.50 185 THR A O 1
ATOM 1441 N N . GLU A 1 186 ? -34.327 10.386 13.873 1.00 46.72 186 GLU A N 1
ATOM 1442 C CA . GLU A 1 186 ? -33.370 11.484 14.105 1.00 46.72 186 GLU A CA 1
ATOM 1443 C C . GLU A 1 186 ? -32.841 11.578 15.555 1.00 46.72 186 GLU A C 1
ATOM 1445 O O . GLU A 1 186 ? -31.841 12.249 15.792 1.00 46.72 186 GLU A O 1
ATOM 1450 N N . GLU A 1 187 ? -33.439 10.870 16.519 1.00 44.34 187 GLU A N 1
ATOM 1451 C CA . GLU A 1 187 ? -32.983 10.822 17.915 1.00 44.34 187 GLU A CA 1
ATOM 1452 C C . GLU A 1 187 ? -31.683 10.025 18.146 1.00 44.34 187 GLU A C 1
ATOM 1454 O O . GLU A 1 187 ? -30.994 10.302 19.124 1.00 44.34 187 GLU A O 1
ATOM 1459 N N . ASP A 1 188 ? -31.259 9.142 17.232 1.00 42.88 188 ASP A N 1
ATOM 1460 C CA . ASP A 1 188 ? -29.972 8.422 17.368 1.00 42.88 188 ASP A CA 1
ATOM 1461 C C . ASP A 1 188 ? -28.748 9.241 16.901 1.00 42.88 188 ASP A C 1
ATOM 1463 O O . ASP A 1 188 ? -27.615 8.753 16.876 1.00 42.88 188 ASP A O 1
ATOM 1467 N N . THR A 1 189 ? -28.949 10.506 16.516 1.00 42.81 189 THR A N 1
ATOM 1468 C CA . THR A 1 189 ? -27.902 11.372 15.939 1.00 42.81 189 THR A CA 1
ATOM 1469 C C . THR A 1 189 ? -27.087 12.172 16.959 1.00 42.81 189 THR A C 1
ATOM 1471 O O . THR A 1 189 ? -26.218 12.951 16.566 1.00 42.81 189 THR A O 1
ATOM 1474 N N . ALA A 1 190 ? -27.296 11.959 18.259 1.00 35.88 190 ALA A N 1
ATOM 1475 C CA . ALA A 1 190 ? -26.514 12.609 19.306 1.00 35.88 190 ALA A CA 1
ATOM 1476 C C . ALA A 1 190 ? -25.776 11.577 20.169 1.00 35.88 190 ALA A C 1
ATOM 1478 O O . ALA A 1 190 ? -26.323 11.057 21.136 1.00 35.88 190 ALA A O 1
ATOM 1479 N N . PHE A 1 191 ? -24.498 11.345 19.868 1.00 36.22 191 PHE A N 1
ATOM 1480 C CA . PHE A 1 191 ? -23.549 10.848 20.864 1.00 36.22 191 PHE A CA 1
ATOM 1481 C C . PHE A 1 191 ? -22.390 11.837 20.988 1.00 36.22 191 PHE A C 1
ATOM 1483 O O . PHE A 1 191 ? -21.793 12.239 19.989 1.00 36.22 191 PHE A O 1
ATOM 1490 N N . ALA A 1 192 ? -22.180 12.273 22.231 1.00 34.69 192 ALA A N 1
ATOM 1491 C CA . ALA A 1 192 ? -21.093 13.130 22.691 1.00 34.69 192 ALA A CA 1
ATOM 1492 C C . ALA A 1 192 ? -19.771 12.362 22.818 1.00 34.69 192 ALA A C 1
ATOM 1494 O O . ALA A 1 192 ? -19.826 11.124 23.012 1.00 34.69 192 ALA A O 1
#

Foldseek 3Di:
DDPPPPPDPDPDQDDPVRCVVPPDDPPAASQADFDPLQLLAFWKWAKKWKDFPPPHIDIDTGHTDDPVRSPSNDADDDPDQWDWDTGGQQKIWIFGPDADADFWDWTKIWGPNDRFKIKIKIWTKHCWAWDPDPDDDDDTDTDHIDTGMMMITIIGGPGGDPPDDVVNVCVVNVDDPVVDDPPDDPVVVDDD

Sequence (192 aa):
MFTRHSEAKRPEPLTSEAEAASPPAEGNPTFFRPVPPFQWHKKWSGTSWTWGPTSGDRGWSVEEMEEADAWHGRARGDIEGIWSMRLGGGVLVQVPKVIVGGQPELFRLAWLPEEGRLSRIEAGVTALGEVDDVEDDGAVRFAPPQLTSLRTDVFKMAGELEGVSKMEFLRNLGAEKDELGPDLTEEDTAFA

Radius of gyration: 21.41 Å; chains: 1; bounding box: 67×41×54 Å

Secondary structure (DSSP, 8-state):
----------SSPPPHHHHHHSPPPTT---TTSPPPGGGGSSEEEEEEEEE-TTT--EEEEESS--GGG-TTSSPSS--TTEEEEEETTTEEEEEESS--TTSEEEEEEEEEEETTEEEEEEEEEEPPEEE--SS-SS--EEE---EEEEEEEEEEEEEPPTT--HHHHHHHTT--GGGS-S---GGGG---

=== Feature glossary ===
The record interleaves many kinds of information about one protein. Here is each kind framed as the question it answers.

Q: What does the local fold look like, residue by residue?
A: A 3Di character summarizes, for each residue, the relative orientation of the Cα frame of its nearest spatial neighbor. Because it encodes fold topology rather than chemistry, 3Di alignments detect remote structural similarity that sequence alignment misses.

Q: Which residues are in helices, strands, or loops?
A: Secondary structure is the local, repeating backbone conformation. DSSP classifies it into eight states by reading the hydrogen-bond network: three helix types (H, G, I), two β types (E, B), two non-regular types (T, S), and unstructured coil (-).

Q: How big and how compact is the whole molecule?
A: Three whole-structure scalars: the radius of gyration (RMS distance of Cα from centroid, in Å), the count of Cα–Cα contacts (pairs closer than 8 Å and separated by more than four residues in sequence — i.e. tertiary, not local, contacts), and the bounding-box dimensions. Together they distinguish compact globular folds from extended fibres or disordered chains.

Q: How confident is the AlphaFold model at each residue?
A: For AlphaFold models, the B-factor field carries pLDDT — the model's own estimate of local accuracy on a 0–100 scale. Regions with pLDDT<50 should be treated as essentially unmodeled; they often correspond to intrinsically disordered segments.

Q: What family and function is it annotated with?
A: Functional annotations link the protein to curated databases. InterPro entries identify conserved domains and families by matching the sequence against member-database signatures (Pfam, PROSITE, CDD, …). Gene Ontology (GO) terms describe molecular function, biological process, and cellular component in a controlled vocabulary. CATH places the structure in a hierarchical fold classification (Class/Architecture/Topology/Homologous-superfamily). The organism is the source species.

Q: What known structures does this most resemble?
A: Nearest PDB neighbors are the top structural matches found by Foldseek when searching this structure against the entire Protein Data Bank. Each hit reports a TM-score (0 to 1; >0.5 almost always implies the same fold) and an E-value. These are *structural* homologs — they may share no detectable sequence similarity.

Q: Which residues are buried vs exposed?
A: Solvent-accessible surface area (SASA) is the area in Å² traced out by the centre of a 1.4 Å probe sphere (a water molecule) rolled over the protein's van der Waals surface (Shrake–Rupley / Lee–Richards construction). Buried residues have near-zero SASA; fully exposed residues can exceed 200 Å². The total SASA scales roughly with the number of surface residues.

Q: What are the backbone torsion angles?
A: φ (phi) and ψ (psi) are the two rotatable backbone dihedrals per residue: φ is the C(i-1)–N–Cα–C torsion, ψ is the N–Cα–C–N(i+1) torsion, both in degrees on (−180°, 180°]. α-helical residues cluster near (−60°, −45°); β-strand residues near (−120°, +130°). A Ramachandran plot is simply a scatter of (φ, ψ) for every residue.

Q: Are the domains correctly placed relative to each other?
A: Predicted aligned error is AlphaFold's pairwise confidence. Unlike pLDDT (per-residue), PAE is per-residue-pair and captures whether two parts of the structure are correctly placed relative to each other. Units are ångströms of expected positional error.

Q: What if only a Cα trace is available?
A: P-SEA three-state annotation labels each residue as helix, strand, or coil based purely on the geometry of the Cα trace. It serves as a fallback when the full backbone (and thus DSSP) is unavailable.

Q: What is the amino-acid chain?
A: This is the polypeptide sequence — one letter per residue, N-terminus first. Length ranges from a few dozen residues for small domains to over a thousand for large multi-domain proteins.

Q: What do the rendered images show?
A: The six renders are orthographic views along the three Cartesian axes in both directions. Representation (cartoon, sticks, or surface) and color scheme (sequence-rainbow or by-chain) vary across proteins so the training set covers all the common visualization conventions.

Q: What do the diagnostic plots show?
A: Plot images: a contact map (which residues are close in 3D, as an N×N binary image), a Ramachandran scatter (backbone torsion angles, revealing secondary-structure composition at a glance), and — for AlphaFold structures — a PAE heatmap (pairwise prediction confidence).

Q: How mobile is each atom in the crystal?
A: B-factor (Debye–Waller factor) reflects atomic displacement in the crystal lattice. It is an experimental observable (units Å²), not a prediction; low values mean the atom is pinned down, high values mean it moves or is heterogeneous across the crystal.

Q: Where is each backbone atom in 3D?
A: The mmCIF table is the protein's shape written out atom by atom. For each backbone N, Cα, C, and carbonyl O, it records an (x, y, z) coordinate triple in Å plus the residue type, chain letter, and residue number.